Protein AF-A0A1E3P2F9-F1 (afdb_monomer_lite)

Structure (mmCIF, N/CA/C/O backbone):
data_AF-A0A1E3P2F9-F1
#
_entry.id   AF-A0A1E3P2F9-F1
#
loop_
_atom_site.group_PDB
_atom_site.id
_atom_site.type_symbol
_atom_site.label_atom_id
_atom_site.label_alt_id
_atom_site.label_comp_id
_atom_site.label_asym_id
_atom_site.label_entity_id
_atom_site.label_seq_id
_atom_site.pdbx_PDB_ins_code
_atom_site.Cartn_x
_atom_site.Cartn_y
_atom_site.Cartn_z
_atom_site.occupancy
_atom_site.B_iso_or_equiv
_atom_site.auth_seq_id
_atom_site.auth_comp_id
_atom_site.auth_asym_id
_atom_site.auth_atom_id
_atom_site.pdbx_PDB_model_num
ATOM 1 N N . MET A 1 1 ? 27.729 -8.888 -1.342 1.00 39.44 1 MET A N 1
ATOM 2 C CA . MET A 1 1 ? 26.958 -9.678 -0.350 1.00 39.44 1 MET A CA 1
ATOM 3 C C . MET A 1 1 ? 25.442 -9.714 -0.594 1.00 39.44 1 MET A C 1
ATOM 5 O O . MET A 1 1 ? 24.833 -10.693 -0.195 1.00 39.44 1 MET A O 1
ATOM 9 N N . LEU A 1 2 ? 24.824 -8.753 -1.300 1.00 45.72 2 LEU A N 1
ATOM 10 C CA . LEU A 1 2 ? 23.392 -8.811 -1.671 1.00 45.72 2 LEU A CA 1
ATOM 11 C C . LEU A 1 2 ? 23.050 -9.794 -2.817 1.00 45.72 2 LEU A C 1
ATOM 13 O O . LEU A 1 2 ? 21.878 -10.013 -3.099 1.00 45.72 2 LEU A O 1
ATOM 17 N N . SER A 1 3 ? 24.039 -10.410 -3.478 1.00 48.81 3 SER A N 1
ATOM 18 C CA . SER A 1 3 ? 23.784 -11.403 -4.535 1.00 48.81 3 SER A CA 1
ATOM 19 C C . SER A 1 3 ? 23.360 -12.773 -3.996 1.00 48.81 3 SER A C 1
ATOM 21 O O . SER A 1 3 ? 22.706 -13.518 -4.715 1.00 48.81 3 SER A O 1
ATOM 23 N N . MET A 1 4 ? 23.690 -13.099 -2.739 1.00 43.06 4 MET A N 1
ATOM 24 C CA . MET A 1 4 ? 23.391 -14.411 -2.147 1.00 43.06 4 MET A CA 1
ATOM 25 C C . MET A 1 4 ? 21.951 -14.540 -1.631 1.00 43.06 4 MET A C 1
ATOM 27 O O . MET A 1 4 ? 21.388 -15.628 -1.644 1.00 43.06 4 MET A O 1
ATOM 31 N N . SER A 1 5 ? 21.307 -13.446 -1.207 1.00 51.91 5 SER A N 1
ATOM 32 C CA . SER A 1 5 ? 19.876 -13.488 -0.867 1.00 51.91 5 SER A CA 1
ATOM 33 C C . SER A 1 5 ? 19.024 -13.707 -2.118 1.00 51.91 5 SER A C 1
ATOM 35 O O . SER A 1 5 ? 18.041 -14.444 -2.083 1.00 51.91 5 SER A O 1
ATOM 37 N N . ARG A 1 6 ? 19.438 -13.125 -3.248 1.00 56.38 6 ARG A N 1
ATOM 38 C CA . ARG A 1 6 ? 18.755 -13.244 -4.536 1.00 56.38 6 ARG A CA 1
ATOM 39 C C . ARG A 1 6 ? 18.616 -14.699 -4.995 1.00 56.38 6 ARG A C 1
ATOM 41 O O . ARG A 1 6 ? 17.523 -15.093 -5.374 1.00 56.38 6 ARG A O 1
ATOM 48 N N . THR A 1 7 ? 19.663 -15.513 -4.884 1.00 55.12 7 THR A N 1
ATOM 49 C CA . THR A 1 7 ? 19.626 -16.944 -5.242 1.00 55.12 7 THR A CA 1
ATOM 50 C C . THR A 1 7 ? 18.737 -17.785 -4.323 1.00 55.12 7 THR A C 1
ATOM 52 O O . THR A 1 7 ? 18.123 -18.736 -4.794 1.00 55.12 7 THR A O 1
ATOM 55 N N . ILE A 1 8 ? 18.624 -17.438 -3.037 1.00 55.53 8 ILE A N 1
ATOM 56 C CA . ILE A 1 8 ? 17.797 -18.191 -2.076 1.00 55.53 8 ILE A CA 1
ATOM 57 C C . ILE A 1 8 ? 16.302 -17.901 -2.283 1.00 55.53 8 ILE A C 1
ATOM 59 O O . ILE A 1 8 ? 15.484 -18.817 -2.224 1.00 55.53 8 ILE A O 1
ATOM 63 N N . TYR A 1 9 ? 15.934 -16.645 -2.562 1.00 52.38 9 TYR A N 1
ATOM 64 C CA . TYR A 1 9 ? 14.532 -16.263 -2.777 1.00 52.38 9 TYR A CA 1
ATOM 65 C C . TYR A 1 9 ? 14.039 -16.515 -4.211 1.00 52.38 9 TYR A C 1
ATOM 67 O O . TYR A 1 9 ? 12.863 -16.818 -4.382 1.00 52.38 9 TYR A O 1
ATOM 75 N N . GLN A 1 10 ? 14.914 -16.454 -5.224 1.00 57.47 10 GLN A N 1
ATOM 76 C CA . GLN A 1 10 ? 14.570 -16.723 -6.633 1.00 57.47 10 GLN A CA 1
ATOM 77 C C . GLN A 1 10 ? 14.630 -18.217 -7.010 1.00 57.47 10 GLN A C 1
ATOM 79 O O . GLN A 1 10 ? 14.597 -18.555 -8.193 1.00 57.47 10 GLN A O 1
ATOM 84 N N . GLY A 1 11 ? 14.702 -19.132 -6.034 1.00 59.91 11 GLY A N 1
ATOM 85 C CA . GLY A 1 11 ? 14.546 -20.566 -6.291 1.00 59.91 11 GLY A CA 1
ATOM 86 C C . GLY A 1 11 ? 13.206 -20.851 -6.981 1.00 59.91 11 GLY A C 1
ATOM 87 O O . GLY A 1 11 ? 12.169 -20.327 -6.562 1.00 59.91 11 GLY A O 1
ATOM 88 N N . SER A 1 12 ? 13.220 -21.656 -8.052 1.00 61.44 12 SER A N 1
ATOM 89 C CA . SER A 1 12 ? 12.056 -21.856 -8.925 1.00 61.44 12 SER A CA 1
ATOM 90 C C . SER A 1 12 ? 10.805 -22.239 -8.121 1.00 61.44 12 SER A C 1
ATOM 92 O O . SER A 1 12 ? 10.743 -23.312 -7.524 1.00 61.44 12 SER A O 1
ATOM 94 N N . GLY A 1 13 ? 9.807 -21.353 -8.095 1.00 66.56 13 GLY A N 1
ATOM 95 C CA . GLY A 1 13 ? 8.498 -21.587 -7.474 1.00 66.56 13 GLY A CA 1
ATOM 96 C C . GLY A 1 13 ? 8.341 -21.162 -6.006 1.00 66.56 13 GLY A C 1
ATOM 97 O O . GLY A 1 13 ? 7.207 -20.906 -5.593 1.00 66.56 13 GLY A O 1
ATOM 98 N N . LEU A 1 14 ? 9.421 -21.001 -5.230 1.00 76.19 14 LEU A N 1
ATOM 99 C CA . LEU A 1 14 ? 9.320 -20.617 -3.809 1.00 76.19 14 LEU A CA 1
ATOM 100 C C . LEU A 1 14 ? 8.769 -19.205 -3.628 1.00 76.19 14 LEU A C 1
ATOM 102 O O . LEU A 1 14 ? 7.885 -18.979 -2.803 1.00 76.19 14 LEU A O 1
ATOM 106 N N . GLU A 1 15 ? 9.245 -18.266 -4.440 1.00 73.88 15 GLU A N 1
ATOM 107 C CA . GLU A 1 15 ? 8.781 -16.884 -4.404 1.00 73.88 15 GLU A CA 1
ATOM 108 C C . GLU A 1 15 ? 7.274 -16.773 -4.659 1.00 73.88 15 GLU A C 1
ATOM 110 O O . GLU A 1 15 ? 6.569 -16.049 -3.957 1.00 73.88 15 GLU A O 1
ATOM 115 N N . ASN A 1 16 ? 6.759 -17.544 -5.619 1.00 79.31 16 ASN A N 1
ATOM 116 C CA . ASN A 1 16 ? 5.340 -17.520 -5.952 1.00 79.31 16 ASN A CA 1
ATOM 117 C C . ASN A 1 16 ? 4.487 -18.016 -4.782 1.00 79.31 16 ASN A C 1
ATOM 119 O O . ASN A 1 16 ? 3.476 -17.402 -4.446 1.00 79.31 16 ASN A O 1
ATOM 123 N N . ILE A 1 17 ? 4.910 -19.090 -4.117 1.00 84.50 17 ILE A N 1
ATOM 124 C CA . ILE A 1 17 ? 4.184 -19.638 -2.968 1.00 84.50 17 ILE A CA 1
ATOM 125 C C . ILE A 1 17 ? 4.253 -18.676 -1.778 1.00 84.50 17 ILE A C 1
ATOM 127 O O . ILE A 1 17 ? 3.228 -18.374 -1.166 1.00 84.50 17 ILE A O 1
ATOM 131 N N . LEU A 1 18 ? 5.442 -18.168 -1.452 1.00 85.19 18 LEU A N 1
ATOM 132 C CA . LEU A 1 18 ? 5.633 -17.326 -0.273 1.00 85.19 18 LEU A CA 1
ATOM 133 C C . LEU A 1 18 ? 4.966 -15.962 -0.426 1.00 85.19 18 LEU A C 1
ATOM 135 O O . LEU A 1 18 ? 4.312 -15.507 0.508 1.00 85.19 18 LEU A O 1
ATOM 139 N N . VAL A 1 19 ? 5.086 -15.317 -1.586 1.00 84.81 19 VAL A N 1
ATOM 140 C CA . VAL A 1 19 ? 4.525 -13.978 -1.803 1.00 84.81 19 VAL A CA 1
ATOM 141 C C . VAL A 1 19 ? 3.045 -14.074 -2.159 1.00 84.81 19 VAL A C 1
ATOM 143 O O . VAL A 1 19 ? 2.197 -13.593 -1.408 1.00 84.81 19 VAL A O 1
ATOM 146 N N . TRP A 1 20 ? 2.705 -14.733 -3.271 1.00 86.69 20 TRP A N 1
ATOM 147 C CA . TRP A 1 20 ? 1.320 -14.777 -3.749 1.00 86.69 20 TRP A CA 1
ATOM 148 C C . TRP A 1 20 ? 0.440 -15.697 -2.913 1.00 86.69 20 TRP A C 1
ATOM 150 O O . TRP A 1 20 ? -0.721 -15.363 -2.669 1.00 86.69 20 TRP A O 1
ATOM 160 N N . GLY A 1 21 ? 0.977 -16.819 -2.433 1.00 90.56 21 GLY A N 1
ATOM 161 C CA . GLY A 1 21 ? 0.235 -17.738 -1.571 1.00 90.56 21 GLY A CA 1
ATOM 162 C C . GLY A 1 21 ? -0.118 -17.108 -0.225 1.00 90.56 21 GLY A C 1
ATOM 163 O O . GLY A 1 21 ? -1.293 -17.104 0.152 1.00 90.56 21 GLY A O 1
ATOM 164 N N . SER A 1 22 ? 0.853 -16.509 0.477 1.00 91.50 22 SER A N 1
ATOM 165 C CA . SER A 1 22 ? 0.579 -15.8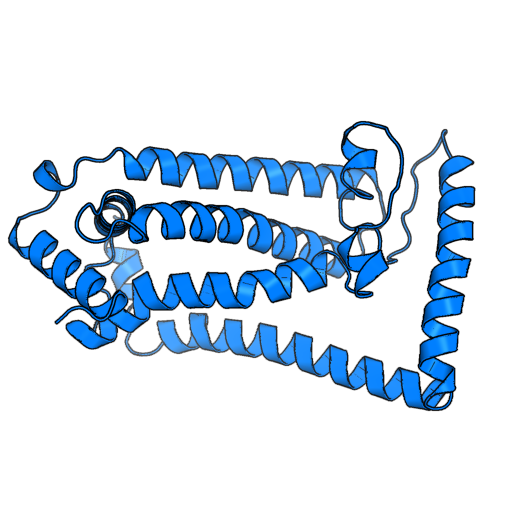61 1.771 1.00 91.50 22 SER A CA 1
ATOM 166 C C . SER A 1 22 ? -0.352 -14.654 1.631 1.00 91.50 22 SER A C 1
ATOM 168 O O . SER A 1 22 ? -1.296 -14.517 2.416 1.00 91.50 22 SER A O 1
ATOM 170 N N . LEU A 1 23 ? -0.157 -13.826 0.597 1.00 90.75 23 LEU A N 1
ATOM 171 C CA . LEU A 1 23 ? -1.015 -12.678 0.311 1.00 90.75 23 LEU A CA 1
ATOM 172 C C . LEU A 1 23 ? -2.455 -13.122 0.031 1.00 90.75 23 LEU A C 1
ATOM 174 O O . LEU A 1 23 ? -3.397 -12.577 0.611 1.00 90.75 23 LEU A O 1
ATOM 178 N N . SER A 1 24 ? -2.629 -14.142 -0.812 1.00 91.19 24 SER A N 1
ATOM 179 C CA . SER A 1 24 ? -3.949 -14.684 -1.144 1.00 91.19 24 SER A CA 1
ATOM 180 C C . SER A 1 24 ? -4.636 -15.248 0.093 1.00 91.19 24 SER A C 1
ATOM 182 O O . SER A 1 24 ? -5.790 -14.914 0.361 1.00 91.19 24 SER A O 1
ATOM 184 N N . LEU A 1 25 ? -3.924 -16.038 0.902 1.00 93.94 25 LEU A N 1
ATOM 185 C CA . LEU A 1 25 ? -4.458 -16.604 2.140 1.00 93.94 25 LEU A CA 1
ATOM 186 C C . LEU A 1 25 ? -4.876 -15.505 3.131 1.00 93.94 25 LEU A C 1
ATOM 188 O O . LEU A 1 25 ? -5.959 -15.569 3.720 1.00 93.94 25 LEU A O 1
ATOM 192 N N . HIS A 1 26 ? -4.057 -14.462 3.282 1.00 92.38 26 HIS A N 1
ATOM 193 C CA . HIS A 1 26 ? -4.358 -13.318 4.137 1.00 92.38 26 HIS A CA 1
ATOM 194 C C . HIS A 1 26 ? -5.648 -12.608 3.696 1.00 92.38 26 HIS A C 1
ATOM 196 O O . HIS A 1 26 ? -6.566 -12.423 4.501 1.00 92.38 26 HIS A O 1
ATOM 202 N N . VAL A 1 27 ? -5.768 -12.276 2.409 1.00 91.31 27 VAL A N 1
ATOM 203 C CA . VAL A 1 27 ? -6.948 -11.585 1.865 1.00 91.31 27 VAL A CA 1
ATOM 204 C C . VAL A 1 27 ? -8.198 -12.466 1.952 1.00 91.31 27 VAL A C 1
ATOM 206 O O . VAL A 1 27 ? -9.241 -12.014 2.441 1.00 91.31 27 VAL A O 1
ATOM 209 N N . LEU A 1 28 ? -8.101 -13.736 1.548 1.00 93.00 28 LEU A N 1
ATOM 210 C CA . LEU A 1 28 ? -9.218 -14.684 1.574 1.00 93.00 28 LEU A CA 1
ATOM 211 C C . LEU A 1 28 ? -9.715 -14.943 2.997 1.00 93.00 28 LEU A C 1
ATOM 213 O O . LEU A 1 28 ? -10.929 -14.962 3.221 1.00 93.00 28 LEU A O 1
ATOM 217 N N . SER A 1 29 ? -8.815 -15.073 3.975 1.00 92.06 29 SER A N 1
ATOM 218 C CA . SER A 1 29 ? -9.205 -15.236 5.381 1.00 92.06 29 SER A CA 1
ATOM 219 C C . SER A 1 29 ? -9.981 -14.014 5.894 1.00 92.06 29 SER A C 1
ATOM 221 O O . SER A 1 29 ? -11.041 -14.159 6.513 1.00 92.06 29 SER A O 1
ATOM 223 N N . GLY A 1 30 ? -9.536 -12.800 5.551 1.00 86.88 30 GLY A N 1
ATOM 224 C CA . GLY A 1 30 ? -10.206 -11.551 5.914 1.00 86.88 30 GLY A CA 1
ATOM 225 C C . GLY A 1 30 ? -11.597 -11.398 5.290 1.00 86.88 30 GLY A C 1
ATOM 226 O O . GLY A 1 30 ? -12.541 -10.964 5.967 1.00 86.88 30 GLY A O 1
ATOM 227 N N . ILE A 1 31 ? -11.752 -11.777 4.017 1.00 88.56 31 ILE A N 1
ATOM 228 C CA . ILE A 1 31 ? -13.044 -11.778 3.313 1.00 88.56 31 ILE A CA 1
ATOM 229 C C . ILE A 1 31 ? -13.980 -12.823 3.929 1.00 88.56 31 ILE A C 1
ATOM 231 O O . ILE A 1 31 ? -15.116 -12.498 4.288 1.00 88.56 31 ILE A O 1
ATOM 235 N N . THR A 1 32 ? -13.490 -14.045 4.133 1.00 91.50 32 THR A N 1
ATOM 236 C CA . THR A 1 32 ? -14.264 -15.162 4.692 1.00 91.50 32 THR A CA 1
ATOM 237 C C . THR A 1 32 ? -14.807 -14.821 6.076 1.00 91.50 32 THR A C 1
ATOM 239 O O . THR A 1 32 ? -16.015 -14.902 6.312 1.00 91.50 32 THR A O 1
ATOM 242 N N . LEU A 1 33 ? -13.953 -14.328 6.980 1.00 87.12 33 LEU A N 1
ATOM 243 C CA . LEU A 1 33 ? -14.371 -13.892 8.316 1.00 87.12 33 LEU A CA 1
ATOM 244 C C . LEU A 1 33 ? -15.436 -12.793 8.260 1.00 87.12 33 LEU A C 1
ATOM 246 O O . LEU A 1 33 ? -16.331 -12.751 9.108 1.00 87.12 33 LEU A O 1
ATOM 250 N N . ARG A 1 34 ? -15.375 -11.900 7.268 1.00 85.25 34 ARG A N 1
ATOM 251 C CA . ARG A 1 34 ? -16.362 -10.829 7.102 1.00 85.25 34 ARG A CA 1
ATOM 252 C C . ARG A 1 34 ? -17.713 -11.370 6.652 1.00 85.25 34 ARG A C 1
ATOM 254 O O . ARG A 1 34 ? -18.728 -10.975 7.229 1.00 85.25 34 ARG A O 1
ATOM 261 N N . ILE A 1 35 ? -17.725 -12.280 5.681 1.00 87.06 35 ILE A N 1
ATOM 262 C CA . ILE A 1 35 ? -18.946 -12.936 5.201 1.00 87.06 35 ILE A CA 1
ATOM 263 C C . ILE A 1 35 ? -19.594 -13.714 6.351 1.00 87.06 35 ILE A C 1
ATOM 265 O O . ILE A 1 35 ? -20.766 -13.487 6.656 1.00 87.06 35 ILE A O 1
ATOM 269 N N . LEU A 1 36 ? -18.826 -14.546 7.061 1.00 88.38 36 LEU A N 1
ATOM 270 C CA . LEU A 1 36 ? -19.325 -15.352 8.179 1.00 88.38 36 LEU A CA 1
ATOM 271 C C . LEU A 1 36 ? -19.854 -14.492 9.333 1.00 88.38 36 LEU A C 1
ATOM 273 O O . LEU A 1 36 ? -20.949 -14.741 9.840 1.00 88.38 36 LEU A O 1
ATOM 277 N N . ARG A 1 37 ? -19.130 -13.433 9.723 1.00 83.06 37 ARG A N 1
ATOM 278 C CA . ARG A 1 37 ? -19.607 -12.493 10.754 1.00 83.06 37 ARG A CA 1
ATOM 279 C C . ARG A 1 37 ? -20.882 -11.782 10.329 1.00 83.06 37 ARG A C 1
ATOM 281 O O . ARG A 1 37 ? -21.739 -11.541 11.175 1.00 83.06 37 ARG A O 1
ATOM 288 N N . ASN A 1 38 ? -21.013 -11.425 9.052 1.00 79.69 38 ASN A N 1
ATOM 289 C CA . ASN A 1 38 ? -22.216 -10.767 8.560 1.00 79.69 38 ASN A CA 1
ATOM 290 C C . ASN A 1 38 ? -23.414 -11.729 8.532 1.00 79.69 38 ASN A C 1
ATOM 292 O O . ASN A 1 38 ? -24.505 -11.328 8.929 1.00 79.69 38 ASN A O 1
ATOM 296 N N . ARG A 1 39 ? -23.209 -12.999 8.152 1.00 84.06 39 ARG A N 1
ATOM 297 C CA . ARG A 1 39 ? -24.246 -14.048 8.193 1.00 84.06 39 ARG A CA 1
ATOM 298 C C . ARG A 1 39 ? -24.736 -14.305 9.619 1.00 84.06 39 ARG A C 1
ATOM 300 O O . ARG A 1 39 ? -25.910 -14.066 9.886 1.00 84.06 39 ARG A O 1
ATOM 307 N N . ARG A 1 40 ? -23.825 -14.603 10.558 1.00 83.56 40 ARG A N 1
ATOM 308 C CA . ARG A 1 40 ? -24.156 -14.800 11.988 1.00 83.56 40 ARG A CA 1
ATOM 309 C C . ARG A 1 40 ? -24.892 -13.605 12.595 1.00 83.56 40 ARG A C 1
ATOM 311 O O . ARG A 1 40 ? -25.776 -13.759 13.432 1.00 83.56 40 ARG A O 1
ATOM 318 N N . TYR A 1 41 ? -24.531 -12.389 12.185 1.00 71.44 41 TYR A N 1
ATOM 319 C CA . TYR A 1 41 ? -25.211 -11.184 12.653 1.00 71.44 41 TYR A CA 1
ATOM 320 C C . TYR A 1 41 ? -26.650 -11.090 12.123 1.00 71.44 41 TYR A C 1
ATOM 322 O O . TYR A 1 41 ? -27.552 -10.721 12.870 1.00 71.44 41 TYR A O 1
ATOM 330 N N . ARG A 1 42 ? -26.884 -11.430 10.850 1.00 76.25 42 ARG A N 1
ATOM 331 C CA . ARG A 1 42 ? -28.232 -11.444 10.256 1.00 76.25 42 ARG A CA 1
ATOM 332 C C . ARG A 1 42 ? -29.122 -12.523 10.873 1.00 76.25 42 ARG A C 1
ATOM 334 O O . ARG A 1 42 ? -30.305 -12.263 11.068 1.00 76.25 42 ARG A O 1
ATOM 341 N N . GLU A 1 43 ? -28.548 -13.677 11.205 1.00 81.06 43 GLU A N 1
ATOM 342 C CA . GLU A 1 43 ? -29.230 -14.781 11.895 1.00 81.06 43 GLU A CA 1
ATOM 343 C C . GLU A 1 43 ? -29.648 -14.380 13.317 1.00 81.06 43 GLU A C 1
ATOM 345 O O . GLU A 1 43 ? -30.804 -14.546 13.688 1.00 81.06 43 GLU A O 1
ATOM 350 N N . LYS A 1 44 ? -28.746 -13.760 14.095 1.00 74.06 44 LYS A N 1
ATOM 351 C CA . LYS A 1 44 ? -29.015 -13.386 15.496 1.00 74.06 44 LYS A CA 1
ATOM 352 C C . LYS A 1 44 ? -29.990 -12.213 15.668 1.00 74.06 44 LYS A C 1
ATOM 354 O O . LYS A 1 44 ? -30.628 -12.107 16.709 1.00 74.06 44 LYS A O 1
ATOM 359 N N . TYR A 1 45 ? -30.069 -11.302 14.696 1.00 67.00 45 TYR A N 1
ATOM 360 C CA . TYR A 1 45 ? -30.795 -10.030 14.845 1.00 67.00 45 TYR A CA 1
ATOM 361 C C . TYR A 1 45 ? -31.963 -9.841 13.863 1.00 67.00 45 TYR A C 1
ATOM 363 O O . TYR A 1 45 ? -32.544 -8.757 13.826 1.00 67.00 45 TYR A O 1
ATOM 371 N N . GLY A 1 46 ? -32.316 -10.868 13.081 1.00 66.19 46 GLY A N 1
ATOM 372 C CA . GLY A 1 46 ? -33.491 -10.864 12.206 1.00 66.19 46 GLY A CA 1
ATOM 373 C C . GLY A 1 46 ? -33.357 -9.956 10.977 1.00 66.19 46 GLY A C 1
ATOM 374 O O . GLY A 1 46 ? -33.807 -8.809 10.975 1.00 66.19 46 GLY A O 1
ATOM 375 N N . GLY A 1 47 ? -32.769 -10.485 9.898 1.00 71.19 47 GLY A N 1
ATOM 376 C CA . GLY A 1 47 ? -32.940 -9.977 8.527 1.00 71.19 47 GLY A CA 1
ATOM 377 C C . GLY A 1 47 ? -32.773 -8.457 8.339 1.00 71.19 47 GLY A C 1
ATOM 378 O O . GLY A 1 47 ? -31.821 -7.862 8.831 1.00 71.19 47 GLY A O 1
ATOM 379 N N . SER A 1 48 ? -33.675 -7.819 7.584 1.00 59.44 48 SER A N 1
ATOM 380 C CA . SER A 1 48 ? -33.584 -6.394 7.197 1.00 59.44 48 SER A CA 1
ATOM 381 C C . SER A 1 48 ? -33.534 -5.426 8.397 1.00 59.44 48 SER A C 1
ATOM 383 O O . SER A 1 48 ? -32.773 -4.456 8.395 1.00 59.44 48 SER A O 1
ATOM 385 N N . LYS A 1 49 ? -34.243 -5.745 9.492 1.00 59.69 49 LYS A N 1
ATOM 386 C CA . LYS A 1 49 ? -34.241 -4.940 10.727 1.00 59.69 49 LYS A CA 1
ATOM 387 C C . LYS A 1 49 ? -32.929 -5.068 11.512 1.00 59.69 49 LYS A C 1
ATOM 389 O O . LYS A 1 49 ? -32.572 -4.149 12.246 1.00 59.69 49 LYS A O 1
ATOM 394 N N . ALA A 1 50 ? -32.167 -6.149 11.319 1.00 62.34 50 ALA A N 1
ATOM 395 C CA . ALA A 1 50 ? -30.863 -6.351 11.950 1.00 62.34 50 ALA A CA 1
ATOM 396 C C . ALA A 1 50 ? -29.847 -5.277 11.557 1.00 62.34 50 ALA A C 1
ATOM 398 O O . ALA A 1 50 ? -29.111 -4.788 12.410 1.00 62.34 50 ALA A O 1
ATOM 399 N N . LEU A 1 51 ? -29.777 -4.920 10.269 1.00 63.03 51 LEU A N 1
ATOM 400 C CA . LEU A 1 51 ? -28.807 -3.939 9.779 1.00 63.03 51 LEU A CA 1
ATOM 401 C C . LEU A 1 51 ? -29.149 -2.534 10.286 1.00 63.03 51 LEU A C 1
ATOM 403 O O . LEU A 1 51 ? -28.258 -1.822 10.746 1.00 63.03 51 LEU A O 1
ATOM 407 N N . ASP A 1 52 ? -30.430 -2.170 10.272 1.00 65.44 52 ASP A N 1
ATOM 408 C CA . ASP A 1 52 ? -30.885 -0.871 10.768 1.00 65.44 52 ASP A CA 1
ATOM 409 C C . ASP A 1 52 ? -30.688 -0.756 12.290 1.00 65.44 52 ASP A C 1
ATOM 411 O O . ASP A 1 52 ? -30.109 0.213 12.786 1.00 65.44 52 ASP A O 1
ATOM 415 N N . ASN A 1 53 ? -31.017 -1.816 13.038 1.00 65.50 53 ASN A N 1
ATOM 416 C CA . ASN A 1 53 ? -30.735 -1.906 14.472 1.00 65.50 53 ASN A CA 1
ATOM 417 C C . ASN A 1 53 ? -29.231 -1.903 14.774 1.00 65.50 53 ASN A C 1
ATOM 419 O O . ASN A 1 53 ? -28.808 -1.296 15.759 1.00 65.50 53 ASN A O 1
ATOM 423 N N . LYS A 1 54 ? -28.396 -2.511 13.921 1.00 68.31 54 LYS A N 1
ATOM 424 C CA . LYS A 1 54 ? -26.931 -2.443 14.024 1.00 68.31 54 LYS A CA 1
ATOM 425 C C . LYS A 1 54 ? -26.447 -1.015 13.883 1.00 68.31 54 LYS A C 1
ATOM 427 O O . LYS A 1 54 ? -25.686 -0.560 14.729 1.00 68.31 54 LYS A O 1
ATOM 432 N N . LEU A 1 55 ? -26.876 -0.313 12.835 1.00 64.19 55 LEU A N 1
ATOM 433 C CA . LEU A 1 55 ? -26.479 1.069 12.571 1.00 64.19 55 LEU A CA 1
ATOM 434 C C . LEU A 1 55 ? -26.970 2.009 13.682 1.00 64.19 55 LEU A C 1
ATOM 436 O O . LEU A 1 55 ? -26.183 2.822 14.169 1.00 64.19 55 LEU A O 1
ATOM 440 N N . LYS A 1 56 ? -28.216 1.849 14.153 1.00 66.00 56 LYS A N 1
ATOM 441 C CA . LYS A 1 56 ? -28.782 2.601 15.289 1.00 66.00 56 LYS A CA 1
ATOM 442 C C . LYS A 1 56 ? -28.033 2.335 16.594 1.00 66.00 56 LYS A C 1
ATOM 444 O O . LYS A 1 56 ? -27.639 3.282 17.270 1.00 66.00 56 LYS A O 1
ATOM 449 N N . ARG A 1 57 ? -27.747 1.071 16.925 1.00 66.44 57 ARG A N 1
ATOM 450 C CA . ARG A 1 57 ? -26.973 0.708 18.125 1.00 66.44 57 ARG A CA 1
ATOM 451 C C . ARG A 1 57 ? -25.537 1.226 18.050 1.00 66.44 57 ARG A C 1
ATOM 453 O O . ARG A 1 57 ? -25.029 1.739 19.037 1.00 66.44 57 ARG A O 1
ATOM 460 N N . LYS A 1 58 ? -24.911 1.154 16.873 1.00 62.78 58 LYS A N 1
ATOM 461 C CA . LYS A 1 58 ? -23.559 1.672 16.610 1.00 62.78 58 LYS A CA 1
ATOM 462 C C . LYS A 1 58 ? -23.496 3.202 16.732 1.00 62.78 58 LYS A C 1
ATOM 464 O O . LYS A 1 58 ? -22.527 3.738 17.255 1.00 62.78 58 LYS A O 1
ATOM 469 N N . ARG A 1 59 ? -24.548 3.917 16.305 1.00 62.34 59 ARG A N 1
ATOM 470 C CA . ARG A 1 59 ? -24.707 5.365 16.544 1.00 62.34 59 ARG A CA 1
ATOM 471 C C . ARG A 1 59 ? -24.881 5.682 18.034 1.00 62.34 59 ARG A C 1
ATOM 473 O O . ARG A 1 59 ? -24.171 6.546 18.537 1.00 62.34 59 ARG A O 1
ATOM 480 N N . ARG A 1 60 ? -25.751 4.960 18.748 1.00 63.53 60 ARG A N 1
ATOM 481 C CA . ARG A 1 60 ? -26.013 5.183 20.182 1.00 63.53 60 ARG A CA 1
ATOM 482 C C . ARG A 1 60 ? -24.791 4.905 21.058 1.00 63.53 60 ARG A C 1
ATOM 484 O O . ARG A 1 60 ? -24.403 5.769 21.833 1.00 63.53 60 ARG A O 1
ATOM 491 N N . ASN A 1 61 ? -24.163 3.739 20.897 1.00 59.25 61 ASN A N 1
ATOM 492 C CA . ASN A 1 61 ? -22.960 3.373 21.652 1.00 59.25 61 ASN A CA 1
ATOM 493 C C . ASN A 1 61 ? -21.852 4.400 21.451 1.00 59.25 61 ASN A C 1
ATOM 495 O O . ASN A 1 61 ? -21.183 4.771 22.396 1.00 59.25 61 ASN A O 1
ATOM 499 N N . SER A 1 62 ? -21.740 4.962 20.252 1.00 53.12 62 SER A N 1
ATOM 500 C CA . SER A 1 62 ? -20.718 5.970 20.032 1.00 53.12 62 SER A CA 1
ATOM 501 C C . SER A 1 62 ? -20.967 7.341 20.627 1.00 53.12 62 SER A C 1
ATOM 503 O O . SER A 1 62 ? -20.023 8.110 20.778 1.00 53.12 62 SER A O 1
ATOM 505 N N . GLN A 1 63 ? -22.225 7.680 20.897 1.00 55.06 63 GLN A N 1
ATOM 506 C CA . GLN A 1 63 ? -22.541 8.897 21.629 1.00 55.06 63 GLN A CA 1
ATOM 507 C C . GLN A 1 63 ? -22.192 8.693 23.109 1.00 55.06 63 GLN A C 1
ATOM 509 O O . GLN A 1 63 ? -21.512 9.530 23.686 1.00 55.06 63 GLN A O 1
ATOM 514 N N . LEU A 1 64 ? -22.502 7.508 23.648 1.00 54.28 64 LEU A N 1
ATOM 515 C CA . LEU A 1 64 ? -22.061 7.055 24.971 1.00 54.28 64 LEU A CA 1
ATOM 516 C C . LEU A 1 64 ? -20.531 7.007 25.119 1.00 54.28 64 LEU A C 1
ATOM 518 O O . LEU A 1 64 ? -20.018 7.470 26.134 1.00 54.28 64 LEU A O 1
ATOM 522 N N . ASP A 1 65 ? -19.792 6.508 24.125 1.00 54.19 65 ASP A N 1
ATOM 523 C CA . ASP A 1 65 ? -18.323 6.484 24.172 1.00 54.19 65 ASP A CA 1
ATOM 524 C C . ASP A 1 65 ? -17.746 7.898 24.128 1.00 54.19 65 ASP A C 1
ATOM 526 O O . ASP A 1 65 ? -16.811 8.205 24.857 1.00 54.19 65 ASP A O 1
ATOM 530 N N . LYS A 1 66 ? -18.326 8.793 23.317 1.00 54.22 66 LYS A N 1
ATOM 531 C CA . LYS A 1 66 ? -17.917 10.202 23.269 1.00 54.22 66 LYS A CA 1
ATOM 532 C C . LYS A 1 66 ? -18.104 10.880 24.632 1.00 54.22 66 LYS A C 1
ATOM 534 O O . LYS A 1 66 ? -17.199 11.582 25.077 1.00 54.22 66 LYS A O 1
ATOM 539 N N . ASP A 1 67 ? -19.232 10.631 25.293 1.00 54.09 67 ASP A N 1
ATOM 540 C CA . ASP A 1 67 ? -19.551 11.216 26.597 1.00 54.09 67 ASP A CA 1
ATOM 541 C C . ASP A 1 67 ? -18.682 10.614 27.717 1.00 54.09 67 ASP A C 1
ATOM 543 O O . ASP A 1 67 ? -18.142 11.351 28.543 1.00 54.09 67 ASP A O 1
ATOM 547 N N . THR A 1 68 ? -18.456 9.296 27.700 1.00 55.59 68 THR A N 1
ATOM 548 C CA . THR A 1 68 ? -17.581 8.592 28.659 1.00 55.59 68 THR A CA 1
ATOM 549 C C . THR A 1 68 ? -16.132 9.054 28.527 1.00 55.59 68 THR A C 1
ATOM 551 O O . THR A 1 68 ? -15.490 9.392 29.519 1.00 55.59 68 THR A O 1
ATOM 554 N N . ILE A 1 69 ? -15.627 9.154 27.296 1.00 53.47 69 ILE A N 1
ATOM 555 C CA . ILE A 1 69 ? -14.261 9.609 27.030 1.00 53.47 69 ILE A CA 1
ATOM 556 C C . ILE A 1 69 ? -14.089 11.096 27.382 1.00 53.47 69 ILE A C 1
ATOM 558 O O . ILE A 1 69 ? -13.037 11.478 27.883 1.00 53.47 69 ILE A O 1
ATOM 562 N N . SER A 1 70 ? -15.113 11.937 27.181 1.00 52.31 70 SER A N 1
ATOM 563 C CA . SER A 1 70 ? -15.060 13.353 27.581 1.00 52.31 70 SER A CA 1
ATOM 564 C C . SER A 1 70 ? -15.016 13.569 29.097 1.00 52.31 70 SER A C 1
ATOM 566 O O . SER A 1 70 ? -14.479 14.578 29.543 1.00 52.31 70 SER A O 1
ATOM 568 N N . LYS A 1 71 ? -15.553 12.629 29.888 1.00 51.88 71 LYS A N 1
ATOM 569 C CA . LYS A 1 71 ? -15.588 12.714 31.356 1.00 51.88 71 LYS A CA 1
ATOM 570 C C . LYS A 1 71 ? -14.327 12.167 32.036 1.00 51.88 71 LYS A C 1
ATOM 572 O O . LYS A 1 71 ? -14.049 12.558 33.162 1.00 51.88 71 LYS A O 1
ATOM 577 N N . SER A 1 72 ? -13.556 11.299 31.380 1.00 51.72 72 SER A N 1
ATOM 578 C CA . SER A 1 72 ? -12.360 10.651 31.952 1.00 51.72 72 SER A CA 1
ATOM 579 C C . SER A 1 72 ? -11.044 11.328 31.541 1.00 51.72 72 SER A C 1
ATOM 581 O O . SER A 1 72 ? -10.140 10.670 31.031 1.00 51.72 72 SER A O 1
ATOM 583 N N . TYR A 1 73 ? -10.916 12.636 31.774 1.00 53.78 73 TYR A N 1
ATOM 584 C CA . TYR A 1 73 ? -9.706 13.411 31.445 1.00 53.78 73 TYR A CA 1
ATOM 585 C C . TYR A 1 73 ? -8.554 13.307 32.465 1.00 53.78 73 TYR A C 1
ATOM 587 O O . TYR A 1 73 ? -7.618 14.092 32.380 1.00 53.78 73 TYR A O 1
ATOM 595 N N . ASP A 1 74 ? -8.582 12.329 33.378 1.00 48.19 74 ASP A N 1
ATOM 596 C CA . ASP A 1 74 ? -7.601 12.222 34.477 1.00 48.19 74 ASP A CA 1
ATOM 597 C C . ASP A 1 74 ? -7.030 10.799 34.696 1.00 48.19 74 ASP A C 1
ATOM 599 O O . ASP A 1 74 ? -6.449 10.494 35.732 1.00 48.19 74 ASP A O 1
ATOM 603 N N . GLY A 1 75 ? -7.174 9.886 33.723 1.00 55.00 75 GLY A N 1
ATOM 604 C CA . GLY A 1 75 ? -6.662 8.511 33.839 1.00 55.00 75 GLY A CA 1
ATOM 605 C C . GLY A 1 75 ? -6.459 7.790 32.502 1.00 55.00 75 GLY A C 1
ATOM 606 O O . GLY A 1 75 ? -6.911 8.251 31.454 1.00 55.00 75 GLY A O 1
ATOM 607 N N . GLU A 1 76 ? -5.754 6.649 32.523 1.00 54.12 76 GLU A N 1
ATOM 608 C CA . GLU A 1 76 ? -5.459 5.833 31.334 1.00 54.12 76 GLU A CA 1
ATOM 609 C C . GLU A 1 76 ? -6.760 5.362 30.656 1.00 54.12 76 GLU A C 1
ATOM 611 O O . GLU A 1 76 ? -7.414 4.411 31.085 1.00 54.12 76 GLU A O 1
ATOM 616 N N . VAL A 1 77 ? -7.152 6.040 29.571 1.00 58.59 77 VAL A N 1
ATOM 617 C CA . VAL A 1 77 ? -8.359 5.697 28.811 1.00 58.59 77 VAL A CA 1
ATOM 618 C C . VAL A 1 77 ? -8.171 4.327 28.159 1.00 58.59 77 VAL A C 1
ATOM 620 O O . VAL A 1 77 ? -7.407 4.164 27.199 1.00 58.59 77 VAL A O 1
ATOM 623 N N . SER A 1 78 ? -8.899 3.333 28.669 1.00 54.06 78 SER A N 1
ATOM 624 C CA . SER A 1 78 ? -9.055 2.048 27.997 1.00 54.06 78 SER A CA 1
ATOM 625 C C . SER A 1 78 ? -10.035 2.222 26.836 1.00 54.06 78 SER A C 1
ATOM 627 O O . SER A 1 78 ? -11.239 2.395 27.011 1.00 54.06 78 SER A O 1
ATOM 629 N N . VAL A 1 79 ? -9.507 2.240 25.613 1.00 57.56 79 VAL A N 1
ATOM 630 C CA . VAL A 1 79 ? -10.343 2.298 24.414 1.00 57.56 79 VAL A CA 1
ATOM 631 C C . VAL A 1 79 ? -10.836 0.881 24.162 1.00 57.56 79 VAL A C 1
ATOM 633 O O . VAL A 1 79 ? -10.051 -0.003 23.804 1.00 57.56 79 VAL A O 1
ATOM 636 N N . ASN A 1 80 ? -12.131 0.643 24.380 1.00 50.88 80 ASN A N 1
ATOM 637 C CA . ASN A 1 80 ? -12.751 -0.595 23.926 1.00 50.88 80 ASN A CA 1
ATOM 638 C C . ASN A 1 80 ? -12.626 -0.694 22.404 1.00 50.88 80 ASN A C 1
ATOM 640 O O . ASN A 1 80 ? -12.528 0.313 21.705 1.00 50.88 80 ASN A O 1
ATOM 644 N N . ASP A 1 81 ? -12.515 -1.925 21.899 1.00 51.53 81 ASP A N 1
ATOM 645 C CA . ASP A 1 81 ? -12.075 -2.240 20.534 1.00 51.53 81 ASP A CA 1
ATOM 646 C C . ASP A 1 81 ? -13.155 -1.965 19.469 1.00 51.53 81 ASP A C 1
ATOM 648 O O . ASP A 1 81 ? -13.426 -2.737 18.541 1.00 51.53 81 ASP A O 1
ATOM 652 N N . ASP A 1 82 ? -13.782 -0.808 19.597 1.00 52.09 82 ASP A N 1
ATOM 653 C CA . ASP A 1 82 ? -14.726 -0.244 18.674 1.00 52.09 82 ASP A CA 1
ATOM 654 C C . ASP A 1 82 ? -13.874 0.322 17.555 1.00 52.09 82 ASP A C 1
ATOM 656 O O . ASP A 1 82 ? -13.338 1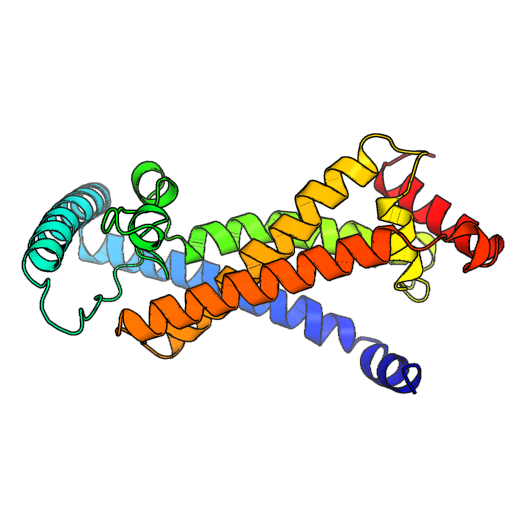.428 17.604 1.00 52.09 82 ASP A O 1
ATOM 660 N N . SER A 1 83 ? -13.689 -0.516 16.541 1.00 54.16 83 SER A N 1
ATOM 661 C CA . SER A 1 83 ? -13.020 -0.291 15.254 1.00 54.16 83 SER A CA 1
ATOM 662 C C . SER A 1 83 ? -13.384 1.018 14.503 1.00 54.16 83 SER A C 1
ATOM 664 O O . SER A 1 83 ? -13.110 1.170 13.323 1.00 54.16 83 SER A O 1
ATOM 666 N N . GLU A 1 84 ? -14.016 1.982 15.150 1.00 57.84 84 GLU A N 1
ATOM 667 C CA . GLU A 1 84 ? -14.584 3.221 14.636 1.00 57.84 84 GLU A CA 1
ATOM 668 C C . GLU A 1 84 ? -13.596 4.392 14.693 1.00 57.84 84 GLU A C 1
ATOM 670 O O . GLU A 1 84 ? -13.670 5.307 13.867 1.00 57.84 84 GLU A O 1
ATOM 675 N N . VAL A 1 85 ? -12.658 4.350 15.647 1.00 59.84 85 VAL A N 1
ATOM 676 C CA . VAL A 1 85 ? -11.757 5.473 15.964 1.00 59.84 85 VAL A CA 1
ATOM 677 C C . VAL A 1 85 ? -10.319 5.274 15.449 1.00 59.84 85 VAL A C 1
ATOM 679 O O . VAL A 1 85 ? -9.563 6.237 15.328 1.00 59.84 85 VAL A O 1
ATOM 682 N N . GLY A 1 86 ? -9.954 4.048 15.048 1.00 67.44 86 GLY A N 1
ATOM 683 C CA . GLY A 1 86 ? -8.608 3.706 14.557 1.00 67.44 86 GLY A CA 1
ATOM 684 C C . GLY A 1 86 ? -7.523 3.779 15.642 1.00 67.44 86 GLY A C 1
ATOM 685 O O . GLY A 1 86 ? -7.836 3.912 16.821 1.00 67.44 86 GLY A O 1
ATOM 686 N N . LEU A 1 87 ? -6.242 3.705 15.247 1.00 64.25 87 LEU A N 1
ATOM 687 C CA . LEU A 1 87 ? -5.101 3.861 16.172 1.00 64.25 87 LEU A CA 1
ATOM 688 C C . LEU A 1 87 ? -5.081 5.222 16.883 1.00 64.25 87 LEU A C 1
ATOM 690 O O . LEU A 1 87 ? -4.660 5.318 18.029 1.00 64.25 87 LEU A O 1
ATOM 694 N N . MET A 1 88 ? -5.532 6.274 16.197 1.00 59.53 88 MET A N 1
ATOM 695 C CA . MET A 1 88 ? -5.337 7.653 16.646 1.00 59.53 88 MET A CA 1
ATOM 696 C C . MET A 1 88 ? -6.538 8.268 17.357 1.00 59.53 88 MET A C 1
ATOM 698 O O . MET A 1 88 ? -6.381 9.314 17.969 1.00 59.53 88 MET A O 1
ATOM 702 N N . GLY A 1 89 ? -7.730 7.672 17.302 1.00 56.81 89 GLY A N 1
ATOM 703 C CA . GLY A 1 89 ? -8.936 8.379 17.742 1.00 56.81 89 GLY A CA 1
ATOM 704 C C . GLY A 1 89 ? -9.446 9.416 16.722 1.00 56.81 89 GLY A C 1
ATOM 705 O O . GLY A 1 89 ? -10.203 10.314 17.089 1.00 56.81 89 GLY A O 1
ATOM 706 N N . GLY A 1 90 ? -9.018 9.300 15.456 1.00 58.50 90 GLY A N 1
ATOM 707 C CA . GLY A 1 90 ? -9.172 10.312 14.403 1.00 58.50 90 GLY A CA 1
ATOM 708 C C . GLY A 1 90 ? -8.036 11.347 14.379 1.00 58.50 90 GLY A C 1
ATOM 709 O O . GLY A 1 90 ? -7.322 11.517 15.362 1.00 58.50 90 GLY A O 1
ATOM 710 N N . ILE A 1 91 ? -7.875 12.057 13.252 1.00 53.25 91 ILE A N 1
ATOM 711 C CA . ILE A 1 91 ? -6.851 13.115 13.058 1.00 53.25 91 ILE A CA 1
ATOM 712 C C . ILE A 1 91 ? -6.995 14.223 14.116 1.00 53.25 91 ILE A C 1
ATOM 714 O O . ILE A 1 91 ? -6.018 14.821 14.548 1.00 53.25 91 ILE A O 1
ATOM 718 N N . THR A 1 92 ? -8.216 14.457 14.599 1.00 52.91 92 THR A N 1
ATOM 719 C CA . THR A 1 92 ? -8.515 15.472 15.612 1.00 52.91 92 THR A CA 1
ATOM 720 C C . THR A 1 92 ? -7.852 15.197 16.956 1.00 52.91 92 THR A C 1
ATOM 722 O O . THR A 1 92 ? -7.394 16.133 17.596 1.00 52.91 92 THR A O 1
ATOM 725 N N . ASN A 1 93 ? -7.728 13.936 17.370 1.00 53.00 93 ASN A N 1
ATOM 726 C CA . ASN A 1 93 ? -7.126 13.597 18.658 1.00 53.00 93 ASN A CA 1
ATOM 727 C C . ASN A 1 93 ? -5.593 13.726 18.637 1.00 53.00 93 ASN A C 1
ATOM 729 O O . ASN A 1 93 ? -4.983 13.959 19.676 1.00 53.00 93 ASN A O 1
ATOM 733 N N . PHE A 1 94 ? -4.969 13.621 17.458 1.00 55.44 94 PHE A N 1
ATOM 734 C CA . PHE A 1 94 ? -3.531 13.851 17.298 1.00 55.44 94 PHE A CA 1
ATOM 735 C C . PHE A 1 94 ? -3.143 15.301 17.625 1.00 55.44 94 PHE A C 1
ATOM 737 O O . PHE A 1 94 ? -2.122 15.533 18.259 1.00 55.44 94 PHE A O 1
ATOM 744 N N . PHE A 1 95 ? -4.003 16.260 17.277 1.00 57.78 95 PHE A N 1
ATOM 745 C CA . PHE A 1 95 ? -3.816 17.683 17.581 1.00 57.78 95 PHE A CA 1
ATOM 746 C C . PHE A 1 95 ? -4.552 18.138 18.855 1.00 57.78 95 PHE A C 1
ATOM 748 O O . PHE A 1 95 ? -4.749 19.329 19.065 1.00 57.78 95 PHE A O 1
ATOM 755 N N . GLY A 1 96 ? -5.007 17.205 19.700 1.00 54.88 96 GLY A N 1
ATOM 756 C CA . GLY A 1 96 ? -5.676 17.535 20.964 1.00 54.88 96 GLY A CA 1
ATOM 757 C C . GLY A 1 96 ? -7.137 17.995 20.847 1.00 54.88 96 GLY A C 1
ATOM 758 O O . GLY A 1 96 ? -7.767 18.263 21.862 1.00 54.88 96 GLY A O 1
ATOM 759 N N . PHE A 1 97 ? -7.736 17.999 19.652 1.00 51.94 97 PHE A N 1
ATOM 760 C CA . PHE A 1 97 ? -9.143 18.371 19.414 1.00 51.94 97 PHE A CA 1
ATOM 761 C C . PHE A 1 97 ? -10.158 17.253 19.743 1.00 51.94 97 PHE A C 1
ATOM 763 O O . PHE A 1 97 ? -11.309 17.287 19.291 1.00 51.94 97 PHE A O 1
ATOM 770 N N . GLY A 1 98 ? -9.739 16.242 20.507 1.00 53.94 98 GLY A N 1
ATOM 771 C CA . GLY A 1 98 ? -10.581 15.147 20.986 1.00 53.94 98 GLY A CA 1
ATOM 772 C C . GLY A 1 98 ? -10.894 14.054 19.956 1.00 53.94 98 GLY A C 1
ATOM 773 O O . GLY A 1 98 ? -10.480 14.084 18.792 1.00 53.94 98 GLY A O 1
ATOM 774 N N . PHE A 1 99 ? -11.647 13.049 20.404 1.00 57.09 99 PHE A N 1
ATOM 775 C CA . PHE A 1 99 ? -11.944 11.842 19.634 1.00 57.09 99 PHE A CA 1
ATOM 776 C C . PHE A 1 99 ? -13.041 12.093 18.602 1.00 57.09 99 PHE A C 1
ATOM 778 O O . PHE A 1 99 ? -14.178 12.439 18.938 1.00 57.09 99 PHE A O 1
ATOM 785 N N . ARG A 1 100 ? -12.727 11.866 17.325 1.00 57.44 100 ARG A N 1
ATOM 786 C CA . ARG A 1 100 ? -13.727 11.832 16.255 1.00 57.44 100 ARG A CA 1
ATOM 787 C C . ARG A 1 100 ? -13.585 10.553 15.454 1.00 57.44 100 ARG A C 1
ATOM 789 O O . ARG A 1 100 ? -12.495 10.139 15.071 1.00 57.44 100 ARG A O 1
ATOM 796 N N . LYS A 1 101 ? -14.725 9.941 15.148 1.00 60.25 101 LYS A N 1
ATOM 797 C CA . LYS A 1 101 ? -14.775 8.810 14.222 1.00 60.25 101 LYS A CA 1
ATOM 798 C C . LYS A 1 101 ? -14.205 9.204 12.867 1.00 60.25 101 LYS A C 1
ATOM 800 O O . LYS A 1 101 ? -14.425 10.324 12.403 1.00 60.25 101 LYS A O 1
ATOM 805 N N . SER A 1 102 ? -13.558 8.250 12.203 1.00 62.62 102 SER A N 1
ATOM 806 C CA . SER A 1 102 ? -13.122 8.444 10.821 1.00 62.62 102 SER A CA 1
ATOM 807 C C . SER A 1 102 ? -14.317 8.774 9.917 1.00 62.62 102 SER A C 1
ATOM 809 O O . SER A 1 102 ? -15.400 8.194 10.048 1.00 62.62 102 SER A O 1
ATOM 811 N N . TYR A 1 103 ? -14.122 9.690 8.968 1.00 63.41 103 TYR A N 1
ATOM 812 C CA . TYR A 1 103 ? -15.136 10.047 7.973 1.00 63.41 103 TYR A CA 1
ATOM 813 C C . TYR A 1 103 ? -15.654 8.812 7.218 1.00 63.41 103 TYR A C 1
ATOM 815 O O . TYR A 1 103 ? -16.864 8.624 7.067 1.00 63.41 103 TYR A O 1
ATOM 823 N N . LEU A 1 104 ? -14.738 7.915 6.836 1.00 64.50 104 LEU A N 1
ATOM 824 C CA . LEU A 1 104 ? -15.051 6.665 6.138 1.00 64.50 104 LEU A CA 1
ATOM 825 C C . LEU A 1 104 ? -15.947 5.755 6.973 1.00 64.50 104 LEU A C 1
ATOM 827 O O . LEU A 1 104 ? -16.868 5.125 6.457 1.00 64.50 104 LEU A O 1
ATOM 831 N N . PHE A 1 105 ? -15.732 5.748 8.282 1.00 62.69 105 PHE A N 1
ATOM 832 C CA . PHE A 1 105 ? -16.570 4.999 9.193 1.00 62.69 105 PHE A CA 1
ATOM 833 C C . PHE A 1 105 ? -17.986 5.587 9.282 1.00 62.69 105 PHE A C 1
ATOM 835 O O . PHE A 1 105 ? -18.965 4.841 9.289 1.00 62.69 105 PHE A O 1
ATOM 842 N N . ARG A 1 106 ? -18.127 6.918 9.323 1.00 63.59 106 ARG A N 1
ATOM 843 C CA . ARG A 1 106 ? -19.442 7.578 9.408 1.00 63.59 106 ARG A CA 1
ATOM 844 C C . ARG A 1 106 ? -20.272 7.388 8.137 1.00 63.59 106 ARG A C 1
ATOM 846 O O . ARG A 1 106 ? -21.484 7.217 8.246 1.00 63.59 106 ARG A O 1
ATOM 853 N N . LYS A 1 107 ? -19.628 7.423 6.966 1.00 70.75 107 LYS A N 1
ATOM 854 C CA . LYS A 1 107 ? -20.297 7.319 5.661 1.00 70.75 107 LYS A CA 1
ATOM 855 C C . LYS A 1 107 ? -20.511 5.872 5.210 1.00 70.75 107 LYS A C 1
ATOM 857 O O . LYS A 1 107 ? -21.595 5.544 4.749 1.00 70.75 107 LYS A O 1
ATOM 862 N N . PHE A 1 108 ? -19.513 5.005 5.383 1.00 68.50 108 PHE A N 1
ATOM 863 C CA . PHE A 1 108 ? -19.515 3.641 4.832 1.00 68.50 108 PHE A CA 1
ATOM 864 C C . PHE A 1 108 ? -19.521 2.536 5.897 1.00 68.50 108 PHE A C 1
ATOM 866 O O . PHE A 1 108 ? -19.576 1.354 5.568 1.00 68.50 108 PHE A O 1
ATOM 873 N N . GLY A 1 109 ? -19.442 2.878 7.187 1.00 68.12 109 GLY A N 1
ATOM 874 C CA . GLY A 1 109 ? -19.429 1.898 8.278 1.00 68.12 109 GLY A CA 1
ATOM 875 C C . GLY A 1 109 ? -18.150 1.057 8.373 1.00 68.12 109 GLY A C 1
ATOM 876 O O . GLY A 1 109 ? -18.108 0.135 9.196 1.00 68.12 109 GLY A O 1
ATOM 877 N N . LEU A 1 110 ? -17.135 1.372 7.561 1.00 73.88 110 LEU A N 1
ATOM 878 C CA . LEU A 1 110 ? -15.845 0.687 7.490 1.00 73.88 110 LEU A CA 1
ATOM 879 C C . LEU A 1 110 ? -14.899 1.200 8.572 1.00 73.88 110 LEU A C 1
ATOM 881 O O . LEU A 1 110 ? -14.733 2.409 8.736 1.00 73.88 110 LEU A O 1
ATOM 885 N N . SER A 1 111 ? -14.252 0.287 9.296 1.00 80.12 111 SER A N 1
ATOM 886 C CA . SER A 1 111 ? -13.175 0.680 10.204 1.00 80.12 111 SER A CA 1
ATOM 887 C C . SER A 1 111 ? -11.974 1.233 9.435 1.00 80.12 111 SER A C 1
ATOM 889 O O . SER A 1 111 ? -11.753 0.815 8.299 1.00 80.12 111 SER A O 1
ATOM 891 N N . PRO A 1 112 ? -11.141 2.097 10.041 1.00 83.44 112 PRO A N 1
ATOM 892 C CA . PRO A 1 112 ? -9.887 2.528 9.425 1.00 83.44 112 PRO A CA 1
ATOM 893 C C . PRO A 1 112 ? -9.004 1.356 8.976 1.00 83.44 112 PRO A C 1
ATOM 895 O O . PRO A 1 112 ? -8.548 1.355 7.843 1.00 83.44 112 PRO A O 1
ATOM 898 N N . LEU A 1 113 ? -8.870 0.307 9.800 1.00 87.31 113 LEU A N 1
ATOM 899 C CA . LEU A 1 113 ? -8.150 -0.925 9.439 1.00 87.31 113 LEU A CA 1
ATOM 900 C C . LEU A 1 113 ? -8.728 -1.595 8.177 1.00 87.31 113 LEU A C 1
ATOM 902 O O . LEU A 1 113 ? -7.987 -2.067 7.320 1.00 87.31 113 LEU A O 1
ATOM 906 N N . GLN A 1 114 ? -10.058 -1.649 8.046 1.00 87.19 114 GLN A N 1
ATOM 907 C CA . GLN A 1 114 ? -10.706 -2.217 6.861 1.00 87.19 114 GLN A CA 1
ATOM 908 C C . GLN A 1 114 ? -10.547 -1.321 5.635 1.00 87.19 114 GLN A C 1
ATOM 910 O O . GLN A 1 114 ? -10.361 -1.834 4.537 1.00 87.19 114 GLN A O 1
ATOM 915 N N . ALA A 1 115 ? -10.655 -0.006 5.820 1.00 88.00 115 ALA A N 1
ATOM 916 C CA . ALA A 1 115 ? -10.519 0.966 4.750 1.00 88.00 115 ALA A CA 1
ATOM 917 C C . ALA A 1 115 ? -9.109 0.939 4.159 1.00 88.00 115 ALA A C 1
ATOM 919 O O . ALA A 1 115 ? -8.982 0.812 2.947 1.00 88.00 115 ALA A O 1
ATOM 920 N N . THR A 1 116 ? -8.066 0.974 4.996 1.00 92.00 116 THR A N 1
ATOM 921 C CA . THR A 1 116 ? -6.686 0.877 4.505 1.00 92.00 116 THR A CA 1
ATOM 922 C C . THR A 1 116 ? -6.431 -0.460 3.828 1.00 92.00 116 THR A C 1
ATOM 924 O O . THR A 1 116 ? -5.844 -0.467 2.760 1.00 92.00 116 THR A O 1
ATOM 927 N N . GLY A 1 117 ? -6.962 -1.568 4.358 1.00 91.88 117 GLY A N 1
ATOM 928 C CA . GLY A 1 117 ? -6.838 -2.879 3.712 1.00 91.88 117 GLY A CA 1
ATOM 929 C C . GLY A 1 117 ? -7.430 -2.906 2.300 1.00 91.88 117 GLY A C 1
ATOM 930 O O . GLY A 1 117 ? -6.799 -3.414 1.382 1.00 91.88 117 GLY A O 1
ATOM 931 N N . TYR A 1 118 ? -8.612 -2.315 2.098 1.00 90.94 118 TYR A N 1
ATOM 932 C CA . TYR A 1 118 ? -9.220 -2.228 0.767 1.00 90.94 118 TYR A CA 1
ATOM 933 C C . TYR A 1 118 ? -8.508 -1.254 -0.165 1.00 90.94 118 TYR A C 1
ATOM 935 O O . TYR A 1 118 ? -8.373 -1.554 -1.346 1.00 90.94 118 TYR A O 1
ATOM 943 N N . LEU A 1 119 ? -8.040 -0.117 0.353 1.00 92.88 119 LEU A N 1
ATOM 944 C CA . LEU A 1 119 ? -7.262 0.844 -0.428 1.00 92.88 119 LEU A CA 1
ATOM 945 C C . LEU A 1 119 ? -5.897 0.276 -0.830 1.00 92.88 119 LEU A C 1
ATOM 947 O O . LEU A 1 119 ? -5.415 0.582 -1.912 1.00 92.88 119 LEU A O 1
ATOM 951 N N . SER A 1 120 ? -5.295 -0.587 -0.009 1.00 94.94 120 SER A N 1
ATOM 952 C CA . SER A 1 120 ? -4.033 -1.252 -0.331 1.00 94.94 120 SER A CA 1
ATOM 953 C C . SER A 1 120 ? -4.152 -2.245 -1.489 1.00 94.94 120 SER A C 1
ATOM 955 O O . SER A 1 120 ? -3.161 -2.448 -2.176 1.00 94.94 120 SER A O 1
ATOM 957 N N . VAL A 1 121 ? -5.325 -2.833 -1.759 1.00 94.12 121 VAL A N 1
ATOM 958 C CA . VAL A 1 121 ? -5.497 -3.820 -2.848 1.00 94.12 121 VAL A CA 1
ATOM 959 C C . VAL A 1 121 ? -5.109 -3.263 -4.227 1.00 94.12 121 VAL A C 1
ATOM 961 O O . VAL A 1 121 ? -4.207 -3.833 -4.842 1.00 94.12 121 VAL A O 1
ATOM 964 N N . PRO A 1 122 ? -5.714 -2.168 -4.733 1.00 95.69 122 PRO A N 1
ATOM 965 C CA . PRO A 1 122 ? -5.329 -1.620 -6.034 1.00 95.69 122 PRO A CA 1
ATOM 966 C C . PRO A 1 122 ? -3.891 -1.084 -6.049 1.00 95.69 122 PRO A C 1
ATOM 968 O O . PRO A 1 122 ? -3.233 -1.148 -7.081 1.00 95.69 122 PRO A O 1
ATOM 971 N N . LEU A 1 123 ? -3.375 -0.604 -4.913 1.00 96.81 123 LEU A N 1
ATOM 972 C CA . LEU A 1 123 ? -2.005 -0.090 -4.815 1.00 96.81 123 LEU A CA 1
ATOM 973 C C . LEU A 1 123 ? -0.961 -1.213 -4.910 1.00 96.81 123 LEU A C 1
ATOM 975 O O . LEU A 1 123 ? 0.024 -1.075 -5.629 1.00 96.81 123 LEU A O 1
ATOM 979 N N . VAL A 1 124 ? -1.190 -2.340 -4.225 1.00 95.56 124 VAL A N 1
ATOM 980 C CA . VAL A 1 124 ? -0.348 -3.543 -4.337 1.00 95.56 124 VAL A CA 1
ATOM 981 C C . VAL A 1 124 ? -0.449 -4.125 -5.742 1.00 95.56 124 VAL A C 1
ATOM 983 O O . VAL A 1 124 ? 0.564 -4.548 -6.287 1.00 95.56 124 VAL A O 1
ATOM 986 N N . ALA A 1 125 ? -1.640 -4.120 -6.346 1.00 95.12 125 ALA A N 1
ATOM 987 C CA . ALA A 1 125 ? -1.819 -4.577 -7.720 1.00 95.12 125 ALA A CA 1
ATOM 988 C C . ALA A 1 125 ? -1.015 -3.722 -8.709 1.00 95.12 125 ALA A C 1
ATOM 990 O O . ALA A 1 125 ? -0.288 -4.284 -9.518 1.00 95.12 125 ALA A O 1
ATOM 991 N N . TYR A 1 126 ? -1.078 -2.389 -8.610 1.00 95.94 126 TYR A N 1
ATOM 992 C CA . TYR A 1 126 ? -0.257 -1.488 -9.427 1.00 95.94 126 TYR A CA 1
ATOM 993 C C . TYR A 1 126 ? 1.238 -1.763 -9.232 1.00 95.94 126 TYR A C 1
ATOM 995 O O . TYR A 1 126 ? 1.959 -1.959 -10.207 1.00 95.94 126 TYR A O 1
ATOM 1003 N N . HIS A 1 127 ? 1.684 -1.855 -7.974 1.00 95.12 127 HIS A N 1
ATOM 1004 C CA . HIS A 1 127 ? 3.069 -2.181 -7.642 1.00 95.12 127 HIS A CA 1
ATOM 1005 C C . HIS A 1 127 ? 3.508 -3.501 -8.288 1.00 95.12 127 HIS A C 1
ATOM 1007 O O . HIS A 1 127 ? 4.496 -3.522 -9.012 1.00 95.12 127 HIS A O 1
ATOM 1013 N N . ALA A 1 128 ? 2.748 -4.582 -8.089 1.00 94.19 128 ALA A N 1
ATOM 1014 C CA . ALA A 1 128 ? 3.062 -5.893 -8.643 1.00 94.19 128 ALA A CA 1
ATOM 1015 C C . ALA A 1 128 ? 2.978 -5.921 -10.175 1.00 94.19 128 ALA A C 1
ATOM 1017 O O . ALA A 1 128 ? 3.754 -6.623 -10.816 1.00 94.19 128 ALA A O 1
ATOM 1018 N N . LEU A 1 129 ? 2.069 -5.162 -10.787 1.00 94.31 129 LEU A N 1
ATOM 1019 C CA . LEU A 1 129 ? 2.008 -5.049 -12.240 1.00 94.31 129 LEU A CA 1
ATOM 1020 C C . LEU A 1 129 ? 3.304 -4.452 -12.790 1.00 94.31 129 LEU A C 1
ATOM 1022 O O . LEU A 1 129 ? 3.910 -5.044 -13.680 1.00 94.31 129 LEU A O 1
ATOM 1026 N N . GLN A 1 130 ? 3.752 -3.338 -12.216 1.00 93.81 130 GLN A N 1
ATOM 1027 C CA . GLN A 1 130 ? 4.915 -2.596 -12.692 1.00 93.81 130 GLN A CA 1
ATOM 1028 C C . GLN A 1 130 ? 6.245 -3.301 -12.387 1.00 93.81 130 GLN A C 1
ATOM 1030 O O . GLN A 1 130 ? 7.129 -3.328 -13.234 1.00 93.81 130 GLN A O 1
ATOM 1035 N N . THR A 1 131 ? 6.399 -3.901 -11.203 1.00 93.06 131 THR A N 1
ATOM 1036 C CA . THR A 1 131 ? 7.685 -4.477 -10.760 1.00 93.06 131 THR A CA 1
ATOM 1037 C C . THR A 1 131 ? 7.790 -5.985 -10.936 1.00 93.06 131 THR A C 1
ATOM 1039 O O . THR A 1 131 ? 8.856 -6.549 -10.694 1.00 93.06 131 THR A O 1
ATOM 1042 N N . ARG A 1 132 ? 6.703 -6.665 -11.315 1.00 91.00 132 ARG A N 1
ATOM 1043 C CA . ARG A 1 132 ? 6.689 -8.128 -11.383 1.00 91.00 132 ARG A CA 1
ATOM 1044 C C . ARG A 1 132 ? 6.024 -8.669 -12.634 1.00 91.00 132 ARG A C 1
ATOM 1046 O O . ARG A 1 132 ? 6.664 -9.370 -13.403 1.00 91.00 132 ARG A O 1
ATOM 1053 N N . ILE A 1 133 ? 4.748 -8.365 -12.845 1.00 92.00 133 ILE A N 1
ATOM 1054 C CA . ILE A 1 133 ? 3.970 -8.990 -13.921 1.00 92.00 133 ILE A CA 1
ATOM 1055 C C . ILE A 1 133 ? 4.467 -8.513 -15.285 1.00 92.00 133 ILE A C 1
ATOM 1057 O O . ILE A 1 133 ? 4.704 -9.341 -16.154 1.00 92.00 133 ILE A O 1
ATOM 1061 N N . VAL A 1 134 ? 4.661 -7.208 -15.483 1.00 93.88 134 VAL A N 1
ATOM 1062 C CA . VAL A 1 134 ? 5.144 -6.687 -16.768 1.00 93.88 134 VAL A CA 1
ATOM 1063 C C . VAL A 1 134 ? 6.557 -7.179 -17.109 1.00 93.88 134 VAL A C 1
ATOM 1065 O O . VAL A 1 134 ? 6.715 -7.700 -18.210 1.00 93.88 134 VAL A O 1
ATOM 1068 N N . PRO A 1 135 ? 7.550 -7.125 -16.202 1.00 91.88 135 PRO A N 1
ATOM 1069 C CA . PRO A 1 135 ? 8.867 -7.715 -16.458 1.00 91.88 135 PRO A CA 1
ATOM 1070 C C . PRO A 1 135 ? 8.794 -9.201 -16.837 1.00 91.88 135 PRO A C 1
ATOM 1072 O O . PRO A 1 135 ? 9.362 -9.604 -17.850 1.00 91.88 135 PRO A O 1
ATOM 1075 N N . LEU A 1 136 ? 7.980 -9.990 -16.118 1.00 89.94 136 LEU A N 1
ATOM 1076 C CA . LEU A 1 136 ? 7.753 -11.405 -16.443 1.00 89.94 136 LEU A CA 1
ATOM 1077 C C . LEU A 1 136 ? 7.158 -11.605 -17.842 1.00 89.94 136 LEU A C 1
ATOM 1079 O O . LEU A 1 136 ? 7.471 -12.592 -18.498 1.00 89.94 136 LEU A O 1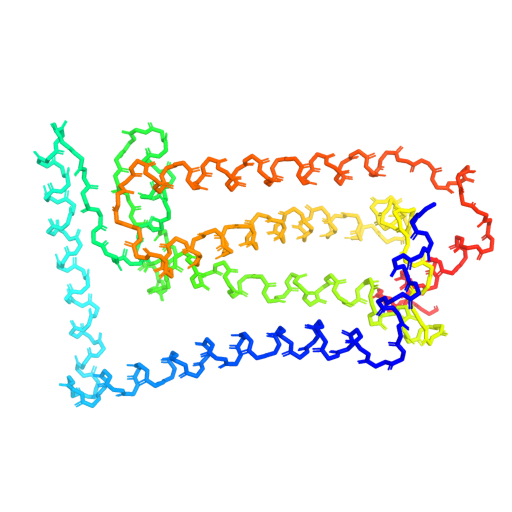
ATOM 1083 N N . LEU A 1 137 ? 6.294 -10.699 -18.303 1.00 91.06 137 LEU A N 1
ATOM 1084 C CA . LEU A 1 137 ? 5.699 -10.779 -19.638 1.00 91.06 137 LEU A CA 1
ATOM 1085 C C . LEU A 1 137 ? 6.674 -10.387 -20.755 1.00 91.06 137 LEU A C 1
ATOM 1087 O O . LEU A 1 137 ? 6.499 -10.854 -21.877 1.00 91.06 137 LEU A O 1
ATOM 1091 N N . VAL A 1 138 ? 7.646 -9.514 -20.476 1.00 90.62 138 VAL A N 1
ATOM 1092 C CA . VAL A 1 138 ? 8.606 -9.025 -21.479 1.00 90.62 138 VAL A CA 1
ATOM 1093 C C . VAL A 1 138 ? 9.818 -9.951 -21.585 1.00 90.62 138 VAL A C 1
ATOM 1095 O O . VAL A 1 138 ? 10.232 -10.271 -22.695 1.00 90.62 138 VAL A O 1
ATOM 1098 N N . GLU A 1 139 ? 10.360 -10.419 -20.459 1.00 86.81 139 GLU A N 1
ATOM 1099 C CA . GLU A 1 139 ? 11.616 -11.188 -20.430 1.00 86.81 139 GLU A CA 1
ATOM 1100 C C . GLU A 1 139 ? 11.493 -12.593 -19.833 1.00 86.81 139 GLU A C 1
ATOM 1102 O O . GLU A 1 139 ? 12.433 -13.380 -19.911 1.00 86.81 139 GLU A O 1
ATOM 1107 N N . GLY A 1 140 ? 10.349 -12.944 -19.242 1.00 85.69 140 GLY A N 1
ATOM 1108 C CA . GLY A 1 140 ? 10.167 -14.232 -18.566 1.00 85.69 140 GLY A CA 1
ATOM 1109 C C . GLY A 1 140 ? 10.723 -14.282 -17.140 1.00 85.69 140 GLY A C 1
ATOM 1110 O O . GLY A 1 140 ? 10.489 -15.264 -16.436 1.00 85.69 140 GLY A O 1
ATOM 1111 N N . ASP A 1 141 ? 11.394 -13.226 -16.672 1.00 83.62 141 ASP A N 1
ATOM 1112 C CA . ASP A 1 141 ? 11.841 -13.075 -15.288 1.00 83.62 141 ASP A CA 1
ATOM 1113 C C . ASP A 1 141 ? 11.650 -11.632 -14.766 1.00 83.62 141 ASP A C 1
ATOM 1115 O O . ASP A 1 141 ? 11.016 -10.788 -15.391 1.00 83.62 141 ASP A O 1
ATOM 1119 N N . SER A 1 142 ? 12.096 -11.354 -13.541 1.00 84.12 142 SER A N 1
ATOM 1120 C CA . SER A 1 142 ? 12.126 -9.990 -12.977 1.00 84.12 142 SER A CA 1
ATOM 1121 C C . SER A 1 142 ? 13.527 -9.646 -12.475 1.00 84.12 142 SER A C 1
ATOM 1123 O O . SER A 1 142 ? 13.706 -8.994 -11.446 1.00 84.12 142 SER A O 1
ATOM 1125 N N . SER A 1 143 ? 14.539 -10.163 -13.169 1.00 82.19 143 SER A N 1
ATOM 1126 C CA . SER A 1 143 ? 15.945 -10.148 -12.767 1.00 82.19 143 SER A CA 1
ATOM 1127 C C . SER A 1 143 ? 16.577 -8.750 -12.840 1.00 82.19 143 SER A C 1
ATOM 1129 O O . SER A 1 143 ? 17.496 -8.453 -12.067 1.00 82.19 143 SER A O 1
ATOM 1131 N N . TYR A 1 144 ? 16.066 -7.892 -13.722 1.00 84.19 144 TYR A N 1
ATOM 1132 C CA . TYR A 1 144 ? 16.514 -6.511 -13.911 1.00 84.19 144 TYR A CA 1
ATOM 1133 C C . TYR A 1 144 ? 15.797 -5.494 -13.013 1.00 84.19 144 TYR A C 1
ATOM 1135 O O . TYR A 1 144 ? 16.124 -4.309 -13.039 1.00 84.19 144 TYR A O 1
ATOM 1143 N N . ILE A 1 145 ? 14.859 -5.935 -12.171 1.00 88.75 145 ILE A N 1
ATOM 1144 C CA . ILE A 1 145 ? 14.148 -5.060 -11.232 1.00 88.75 145 ILE A CA 1
ATOM 1145 C C . ILE A 1 145 ? 15.063 -4.730 -10.049 1.00 88.75 145 ILE A C 1
ATOM 1147 O O . ILE A 1 145 ? 15.102 -5.430 -9.037 1.00 88.75 145 ILE A O 1
ATOM 1151 N N . SER A 1 146 ? 15.838 -3.656 -10.212 1.00 89.88 146 SER A N 1
ATOM 1152 C CA . SER A 1 146 ? 16.773 -3.111 -9.224 1.00 89.88 146 SER A CA 1
ATOM 1153 C C . SER A 1 146 ? 16.294 -1.770 -8.652 1.00 89.88 146 SER A C 1
ATOM 1155 O O . SER A 1 146 ? 15.266 -1.223 -9.053 1.00 89.88 146 SER A O 1
ATOM 1157 N N . LEU A 1 147 ? 17.064 -1.204 -7.716 1.00 89.81 147 LEU A N 1
ATOM 1158 C CA . LEU A 1 147 ? 16.844 0.168 -7.242 1.00 89.81 147 LEU A CA 1
ATOM 1159 C C . LEU A 1 147 ? 16.963 1.195 -8.377 1.00 89.81 147 LEU A C 1
ATOM 1161 O O . LEU A 1 147 ? 16.257 2.202 -8.354 1.00 89.81 147 LEU A O 1
ATOM 1165 N N . ASP A 1 148 ? 17.789 0.918 -9.388 1.00 90.75 148 ASP A N 1
ATOM 1166 C CA . ASP A 1 148 ? 17.900 1.772 -10.568 1.00 90.75 148 ASP A CA 1
ATOM 1167 C C . ASP A 1 148 ? 16.620 1.745 -11.400 1.00 90.75 148 ASP A C 1
ATOM 1169 O O . ASP A 1 148 ? 16.184 2.798 -11.849 1.00 90.75 148 ASP A O 1
ATOM 1173 N N . TYR A 1 149 ? 15.962 0.585 -11.542 1.00 92.19 149 TYR A N 1
ATOM 1174 C CA . TYR A 1 149 ? 14.649 0.513 -12.193 1.00 92.19 149 TYR A CA 1
ATOM 1175 C C . TYR A 1 149 ? 13.608 1.359 -11.451 1.00 92.19 149 TYR A C 1
ATOM 1177 O O . TYR A 1 149 ? 12.827 2.076 -12.073 1.00 92.19 149 TYR A O 1
ATOM 1185 N N . ILE A 1 150 ? 13.622 1.328 -10.113 1.00 93.31 150 ILE A N 1
ATOM 1186 C CA . ILE A 1 150 ? 12.740 2.185 -9.312 1.00 93.31 150 ILE A CA 1
ATOM 1187 C C . ILE A 1 150 ? 13.059 3.661 -9.561 1.00 93.31 150 ILE A C 1
ATOM 1189 O O . ILE A 1 150 ? 12.150 4.447 -9.793 1.00 93.31 150 ILE A O 1
ATOM 1193 N N . SER A 1 151 ? 14.330 4.058 -9.576 1.00 93.25 151 SER A N 1
ATOM 1194 C CA . SER A 1 151 ? 14.687 5.435 -9.933 1.00 93.25 151 SER A CA 1
ATOM 1195 C C . SER A 1 151 ? 14.218 5.805 -11.348 1.00 93.25 151 SER A C 1
ATOM 1197 O O . SER A 1 151 ? 13.676 6.891 -11.564 1.00 93.25 151 SER A O 1
ATOM 1199 N N . TYR A 1 152 ? 14.340 4.869 -12.289 1.00 92.94 152 TYR A N 1
ATOM 1200 C CA . TYR A 1 152 ? 13.964 5.037 -13.686 1.00 92.94 152 TYR A CA 1
ATOM 1201 C C . TYR A 1 152 ? 12.464 5.318 -13.854 1.00 92.94 152 TYR A C 1
ATOM 1203 O O . TYR A 1 152 ? 12.095 6.320 -14.461 1.00 92.94 152 TYR A O 1
ATOM 1211 N N . ILE A 1 153 ? 11.578 4.522 -13.239 1.00 93.62 153 ILE A N 1
ATOM 1212 C CA . ILE A 1 153 ? 10.120 4.739 -13.340 1.00 93.62 153 ILE A CA 1
ATOM 1213 C C . ILE A 1 153 ? 9.667 6.071 -12.716 1.00 93.62 153 ILE A C 1
ATOM 1215 O O . ILE A 1 153 ? 8.646 6.628 -13.116 1.00 93.62 153 ILE A O 1
ATOM 1219 N N . PHE A 1 154 ? 10.393 6.592 -11.723 1.00 93.88 154 PHE A N 1
ATOM 1220 C CA . PHE A 1 154 ? 10.080 7.877 -11.090 1.00 93.88 154 PHE A CA 1
ATOM 1221 C C . PHE A 1 154 ? 10.551 9.080 -11.917 1.00 93.88 154 PHE A C 1
ATOM 1223 O O . PHE A 1 154 ? 10.017 10.173 -11.731 1.00 93.88 154 PHE A O 1
ATOM 1230 N N . ASN A 1 155 ? 11.505 8.875 -12.827 1.00 90.94 155 ASN A N 1
ATOM 1231 C CA . ASN A 1 155 ? 12.065 9.905 -13.702 1.00 90.94 155 ASN A CA 1
ATOM 1232 C C . ASN A 1 155 ? 11.680 9.728 -15.177 1.00 90.94 155 ASN A C 1
ATOM 1234 O O . ASN A 1 155 ? 12.176 10.471 -16.021 1.00 90.94 155 ASN A O 1
ATOM 1238 N N . ASP A 1 156 ? 10.810 8.770 -15.500 1.00 88.50 156 ASP A N 1
ATOM 1239 C CA . ASP A 1 156 ? 10.398 8.526 -16.879 1.00 88.50 156 ASP A CA 1
ATOM 1240 C C . ASP A 1 156 ? 9.717 9.762 -17.481 1.00 88.50 156 ASP A C 1
ATOM 1242 O O . ASP A 1 156 ? 8.653 10.198 -17.043 1.00 88.50 156 ASP A O 1
ATOM 1246 N N . VAL A 1 157 ? 10.329 10.314 -18.525 1.00 84.12 157 VAL A N 1
ATOM 1247 C CA . VAL A 1 157 ? 9.799 11.467 -19.265 1.00 84.12 157 VAL A CA 1
ATOM 1248 C C . VAL A 1 157 ? 8.930 11.049 -20.452 1.00 84.12 157 VAL A C 1
ATOM 1250 O O . VAL A 1 157 ? 8.212 11.884 -21.005 1.00 84.12 157 VAL A O 1
ATOM 1253 N N . ARG A 1 158 ? 8.963 9.769 -20.853 1.00 85.88 158 ARG A N 1
ATOM 1254 C CA . ARG A 1 158 ? 8.236 9.266 -22.035 1.00 85.88 158 ARG A CA 1
ATOM 1255 C C . ARG A 1 158 ? 6.737 9.119 -21.770 1.00 85.88 158 ARG A C 1
ATOM 1257 O O . ARG A 1 158 ? 5.928 9.214 -22.702 1.00 85.88 158 ARG A O 1
ATOM 1264 N N . HIS A 1 159 ? 6.358 8.938 -20.505 1.00 84.50 159 HIS A N 1
ATOM 1265 C CA . HIS A 1 159 ? 4.972 8.868 -20.053 1.00 84.50 159 HIS A CA 1
ATOM 1266 C C . HIS A 1 159 ? 4.722 9.922 -18.984 1.00 84.50 159 HIS A C 1
ATOM 1268 O O . HIS A 1 159 ? 4.952 9.696 -17.802 1.00 84.50 159 HIS A O 1
ATOM 1274 N N . THR A 1 160 ? 4.168 11.069 -19.376 1.00 78.62 160 THR A N 1
ATOM 1275 C CA . THR A 1 160 ? 3.896 12.192 -18.459 1.00 78.62 160 THR A CA 1
ATOM 1276 C C . THR A 1 160 ? 3.032 11.793 -17.255 1.00 78.62 160 THR A C 1
ATOM 1278 O O . THR A 1 160 ? 3.207 12.319 -16.158 1.00 78.62 160 THR A O 1
ATOM 1281 N N . SER A 1 161 ? 2.118 10.832 -17.423 1.00 83.25 161 SER A N 1
ATOM 1282 C CA . SER A 1 161 ? 1.300 10.298 -16.329 1.00 83.25 161 SER A CA 1
ATOM 1283 C C . SER A 1 161 ? 2.068 9.383 -15.374 1.00 83.25 161 SER A C 1
ATOM 1285 O O . SER A 1 161 ? 1.616 9.179 -14.251 1.00 83.25 161 SER A O 1
ATOM 1287 N N . GLY A 1 162 ? 3.198 8.812 -15.792 1.00 85.62 162 GLY A N 1
ATOM 1288 C CA . GLY A 1 162 ? 3.880 7.758 -15.051 1.00 85.62 162 GLY A CA 1
ATOM 1289 C C . GLY A 1 162 ? 4.500 8.218 -13.739 1.00 85.62 162 GLY A C 1
ATOM 1290 O O . GLY A 1 162 ? 4.076 7.729 -12.688 1.00 85.62 162 GLY A O 1
ATOM 1291 N N . PRO A 1 163 ? 5.403 9.212 -13.745 1.00 89.31 163 PRO A N 1
ATOM 1292 C CA . PRO A 1 163 ? 5.949 9.777 -12.516 1.00 89.31 163 PRO A CA 1
ATOM 1293 C C . PRO A 1 163 ? 4.864 10.264 -11.553 1.00 89.31 163 PRO A C 1
ATOM 1295 O O . PRO A 1 163 ? 4.939 10.000 -10.354 1.00 89.31 163 PRO A O 1
ATOM 1298 N N . ILE A 1 164 ? 3.813 10.914 -12.068 1.00 91.81 164 ILE A N 1
ATOM 1299 C CA . ILE A 1 164 ? 2.693 11.413 -11.255 1.00 91.81 164 ILE A CA 1
ATOM 1300 C C . ILE A 1 164 ? 1.976 10.251 -10.560 1.00 91.81 164 ILE A C 1
ATOM 1302 O O . ILE A 1 164 ? 1.756 10.292 -9.348 1.00 91.81 164 ILE A O 1
ATOM 1306 N N . LEU A 1 165 ? 1.636 9.195 -11.305 1.00 93.19 165 LEU A N 1
ATOM 1307 C CA . LEU A 1 165 ? 0.998 8.007 -10.743 1.00 93.19 165 LEU A CA 1
ATOM 1308 C C . LEU A 1 165 ? 1.902 7.316 -9.721 1.00 93.19 165 LEU A C 1
ATOM 1310 O O . LEU A 1 165 ? 1.418 6.943 -8.656 1.00 93.19 165 LEU A O 1
ATOM 1314 N N . ASN A 1 166 ? 3.206 7.214 -9.980 1.00 95.00 166 ASN A N 1
ATOM 1315 C CA . ASN A 1 166 ? 4.157 6.610 -9.045 1.00 95.00 166 ASN A CA 1
ATOM 1316 C C . ASN A 1 166 ? 4.235 7.404 -7.727 1.00 95.00 166 ASN A C 1
ATOM 1318 O O . ASN A 1 166 ? 4.182 6.813 -6.645 1.00 95.00 166 ASN A O 1
ATOM 1322 N N . TRP A 1 167 ? 4.240 8.738 -7.798 1.00 94.81 167 TRP A N 1
ATOM 1323 C CA . TRP A 1 167 ? 4.201 9.623 -6.626 1.00 94.81 167 TRP A CA 1
ATOM 1324 C C . TRP A 1 167 ? 2.880 9.594 -5.852 1.00 94.81 167 TRP A C 1
ATOM 1326 O O . TRP A 1 167 ? 2.856 9.934 -4.670 1.00 94.81 167 TRP A O 1
ATOM 1336 N N . ILE A 1 168 ? 1.786 9.149 -6.467 1.00 94.50 168 ILE A N 1
ATOM 1337 C CA . ILE A 1 168 ? 0.520 8.911 -5.766 1.00 94.50 168 ILE A CA 1
ATOM 1338 C C . ILE A 1 168 ? 0.511 7.508 -5.157 1.00 94.50 168 ILE A C 1
ATOM 1340 O O . ILE A 1 168 ? 0.195 7.338 -3.975 1.00 94.50 168 ILE A O 1
ATOM 1344 N N . VAL A 1 169 ? 0.853 6.494 -5.952 1.00 96.19 169 VAL A N 1
ATOM 1345 C CA . VAL A 1 169 ? 0.681 5.086 -5.593 1.00 96.19 169 VAL A CA 1
ATOM 1346 C C . VAL A 1 169 ? 1.672 4.653 -4.524 1.00 96.19 169 VAL A C 1
ATOM 1348 O O . VAL A 1 169 ? 1.240 4.118 -3.505 1.00 96.19 169 VAL A O 1
ATOM 1351 N N . TYR A 1 170 ? 2.974 4.880 -4.708 1.00 96.50 170 TYR A N 1
ATOM 1352 C CA . TYR A 1 170 ? 3.987 4.329 -3.804 1.00 96.50 170 TYR A CA 1
ATOM 1353 C C . TYR A 1 170 ? 3.942 4.953 -2.395 1.00 96.50 170 TYR A C 1
ATOM 1355 O O . TYR A 1 170 ? 3.905 4.191 -1.425 1.00 96.50 170 TYR A O 1
ATOM 1363 N N . PRO A 1 171 ? 3.852 6.289 -2.217 1.00 96.25 171 PRO A N 1
ATOM 1364 C CA . PRO A 1 171 ? 3.649 6.879 -0.891 1.00 96.25 171 PRO A CA 1
ATOM 1365 C C . PRO A 1 171 ? 2.350 6.422 -0.216 1.00 96.25 171 PRO A C 1
ATOM 1367 O O . PRO A 1 171 ? 2.352 6.101 0.975 1.00 96.25 171 PRO A O 1
ATOM 1370 N N . SER A 1 172 ? 1.247 6.328 -0.972 1.00 96.00 172 SER A N 1
ATOM 1371 C CA . SER A 1 172 ? -0.030 5.825 -0.443 1.00 96.00 172 SER A CA 1
ATOM 1372 C C . SER A 1 172 ? 0.070 4.361 -0.024 1.00 96.00 172 SER A C 1
ATOM 1374 O O . SER A 1 172 ? -0.463 3.975 1.018 1.00 96.00 172 SER A O 1
ATOM 1376 N N . LEU A 1 173 ? 0.774 3.546 -0.815 1.00 96.69 173 LEU A N 1
ATOM 1377 C CA . LEU A 1 173 ? 1.015 2.140 -0.527 1.00 96.69 173 LEU A CA 1
ATOM 1378 C C . LEU A 1 173 ? 1.778 2.003 0.788 1.00 96.69 173 LEU A C 1
ATOM 1380 O O . LEU A 1 173 ? 1.300 1.293 1.672 1.00 96.69 173 LEU A O 1
ATOM 1384 N N . ILE A 1 174 ? 2.890 2.728 0.952 1.00 96.81 174 ILE A N 1
ATOM 1385 C CA . ILE A 1 174 ? 3.681 2.755 2.192 1.00 96.81 174 ILE A CA 1
ATOM 1386 C C . ILE A 1 174 ? 2.794 3.132 3.383 1.00 96.81 174 ILE A C 1
ATOM 1388 O O . ILE A 1 174 ? 2.724 2.379 4.355 1.00 96.81 174 ILE A O 1
ATOM 1392 N N . GLY A 1 175 ? 2.072 4.252 3.304 1.00 94.81 175 GLY A N 1
ATOM 1393 C CA . GLY A 1 175 ? 1.258 4.740 4.419 1.00 94.81 175 GLY A CA 1
ATOM 1394 C C . GLY A 1 175 ? 0.124 3.786 4.805 1.00 94.81 175 GLY A C 1
ATOM 1395 O O . GLY A 1 175 ? -0.021 3.413 5.974 1.00 94.81 175 GLY A O 1
ATOM 1396 N N . PHE A 1 176 ? -0.687 3.354 3.835 1.00 95.19 176 PHE A N 1
ATOM 1397 C CA . PHE A 1 176 ? -1.847 2.501 4.106 1.00 95.19 176 PHE A CA 1
ATOM 1398 C C . PHE A 1 176 ? -1.454 1.098 4.562 1.00 95.19 176 PHE A C 1
ATOM 1400 O O . PHE A 1 176 ? -2.082 0.578 5.490 1.00 95.19 176 PHE A O 1
ATOM 1407 N N . THR A 1 177 ? -0.418 0.498 3.969 1.00 95.06 177 THR A N 1
ATOM 1408 C CA . THR A 1 177 ? 0.046 -0.838 4.377 1.00 95.06 177 THR A CA 1
ATOM 1409 C C . THR A 1 177 ? 0.705 -0.807 5.750 1.00 95.06 177 THR A C 1
ATOM 1411 O O . 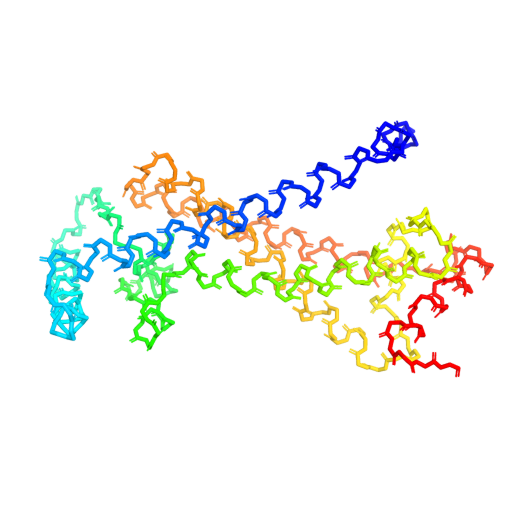THR A 1 177 ? 0.341 -1.619 6.599 1.00 95.06 177 THR A O 1
ATOM 1414 N N . THR A 1 178 ? 1.563 0.180 6.032 1.00 96.00 178 THR A N 1
ATOM 1415 C CA . THR A 1 178 ? 2.186 0.354 7.356 1.00 96.00 178 THR A CA 1
ATOM 1416 C C . THR A 1 178 ? 1.123 0.524 8.439 1.00 96.00 178 THR A C 1
ATOM 1418 O O . THR A 1 178 ? 1.158 -0.157 9.468 1.00 96.00 178 THR A O 1
ATOM 1421 N N . TYR A 1 179 ? 0.112 1.365 8.187 1.00 93.88 179 TYR A N 1
ATOM 1422 C CA . TYR A 1 179 ? -1.026 1.495 9.092 1.00 93.88 179 TYR A CA 1
ATOM 1423 C C . TYR A 1 179 ? -1.773 0.170 9.266 1.00 93.88 179 TYR A C 1
ATOM 1425 O O . TYR A 1 179 ? -2.090 -0.205 10.395 1.00 93.88 179 TYR A O 1
ATOM 1433 N N . HIS A 1 180 ? -2.084 -0.537 8.174 1.00 93.56 180 HIS A N 1
ATOM 1434 C CA . HIS A 1 180 ? -2.831 -1.796 8.215 1.00 93.56 180 HIS A CA 1
ATOM 1435 C C . HIS A 1 180 ? -2.107 -2.861 9.045 1.00 93.56 180 HIS A C 1
ATOM 1437 O O . HIS A 1 180 ? -2.729 -3.507 9.887 1.00 93.56 180 HIS A O 1
ATOM 1443 N N . ILE A 1 181 ? -0.793 -2.981 8.865 1.00 94.62 181 ILE A N 1
ATOM 1444 C CA . ILE A 1 181 ? 0.052 -3.930 9.589 1.00 94.62 181 ILE A CA 1
ATOM 1445 C C . ILE A 1 181 ? 0.076 -3.582 11.075 1.00 94.62 181 ILE A C 1
ATOM 1447 O O . ILE A 1 181 ? -0.315 -4.410 11.893 1.00 94.62 181 ILE A O 1
ATOM 1451 N N . ILE A 1 182 ? 0.454 -2.352 11.441 1.00 93.88 182 ILE A N 1
ATOM 1452 C CA . ILE A 1 182 ? 0.586 -1.965 12.855 1.00 93.88 182 ILE A CA 1
ATOM 1453 C C . ILE A 1 182 ? -0.773 -2.021 13.559 1.00 93.88 182 ILE A C 1
ATOM 1455 O O . ILE A 1 182 ? -0.894 -2.594 14.640 1.00 93.88 182 ILE A O 1
ATOM 1459 N N . SER A 1 183 ? -1.831 -1.496 12.937 1.00 90.12 183 SER A N 1
ATOM 1460 C CA . SER A 1 183 ? -3.176 -1.547 13.523 1.00 90.12 183 SER A CA 1
ATOM 1461 C C . SER A 1 183 ? -3.738 -2.965 13.621 1.00 90.12 183 SER A C 1
ATOM 1463 O O . SER A 1 183 ? -4.385 -3.293 14.618 1.00 90.12 183 SER A O 1
ATOM 1465 N N . GLY A 1 184 ? -3.462 -3.824 12.637 1.00 90.56 184 GLY A N 1
ATOM 1466 C CA . GLY A 1 184 ? -3.805 -5.243 12.671 1.00 90.56 184 GLY A CA 1
ATOM 1467 C C . GLY A 1 184 ? -3.063 -5.983 13.782 1.00 90.56 184 GLY A C 1
ATOM 1468 O O . GLY A 1 184 ? -3.684 -6.731 14.535 1.00 90.56 184 GLY A O 1
ATOM 1469 N N . TRP A 1 185 ? -1.771 -5.704 13.948 1.00 92.69 185 TRP A N 1
ATOM 1470 C CA . TRP A 1 185 ? -0.922 -6.300 14.978 1.00 92.69 185 TRP A CA 1
ATOM 1471 C C . TRP A 1 185 ? -1.370 -5.915 16.388 1.00 92.69 185 TRP A C 1
ATOM 1473 O O . TRP A 1 185 ? -1.568 -6.770 17.248 1.00 92.69 185 TRP A O 1
ATOM 1483 N N . MET A 1 186 ? -1.626 -4.626 16.621 1.00 89.81 186 MET A N 1
ATOM 1484 C CA . MET A 1 186 ? -2.139 -4.141 17.904 1.00 89.81 186 MET A CA 1
ATOM 1485 C C . MET A 1 186 ? -3.503 -4.737 18.249 1.00 89.81 186 MET A C 1
ATOM 1487 O O . MET A 1 186 ? -3.784 -5.019 19.414 1.00 89.81 186 MET A O 1
ATOM 1491 N N . LYS A 1 187 ? -4.349 -4.941 17.235 1.00 87.25 187 LYS A N 1
ATOM 1492 C CA . LYS A 1 187 ? -5.637 -5.607 17.400 1.00 87.25 187 LYS A CA 1
ATOM 1493 C C . LYS A 1 187 ? -5.473 -7.088 17.728 1.00 87.25 187 LYS A C 1
ATOM 1495 O O . LYS A 1 187 ? -6.184 -7.592 18.592 1.00 87.25 187 LYS A O 1
ATOM 1500 N N . TRP A 1 188 ? -4.552 -7.777 17.060 1.00 88.38 188 TRP A N 1
ATOM 1501 C CA . TRP A 1 188 ? -4.251 -9.181 17.336 1.00 88.38 188 TRP A CA 1
ATOM 1502 C C . TRP A 1 188 ? -3.759 -9.383 18.776 1.00 88.38 188 TRP A C 1
ATOM 1504 O O . TRP A 1 188 ? -4.222 -10.295 19.453 1.00 88.38 188 TRP A O 1
ATOM 1514 N N . LEU A 1 189 ? -2.941 -8.457 19.283 1.00 91.44 189 LEU A N 1
ATOM 1515 C CA . LEU A 1 189 ? -2.479 -8.423 20.676 1.00 91.44 189 LEU A CA 1
ATOM 1516 C C . LEU A 1 189 ? -3.501 -7.838 21.672 1.00 91.44 189 LEU A C 1
ATOM 1518 O O . LEU A 1 189 ? -3.177 -7.655 22.843 1.00 91.44 189 LEU A O 1
ATOM 1522 N N . ASN A 1 190 ? -4.722 -7.514 21.227 1.00 87.00 190 ASN A N 1
ATOM 1523 C CA . ASN A 1 190 ? -5.793 -6.943 22.052 1.00 87.00 190 ASN A CA 1
ATOM 1524 C C . ASN A 1 190 ? -5.353 -5.697 22.856 1.00 87.00 190 ASN A C 1
ATOM 1526 O O . ASN A 1 190 ? -5.728 -5.510 24.016 1.00 87.00 190 ASN A O 1
ATOM 1530 N N . VAL A 1 191 ? -4.532 -4.829 22.255 1.00 84.19 191 VAL A N 1
ATOM 1531 C CA . VAL A 1 191 ? -4.023 -3.626 22.926 1.00 84.19 191 VAL A CA 1
ATOM 1532 C C . VAL A 1 191 ? -5.139 -2.589 23.044 1.00 84.19 191 VAL A C 1
ATOM 1534 O O . VAL A 1 191 ? -5.566 -2.009 22.043 1.00 84.19 191 VAL A O 1
ATOM 1537 N N . LYS A 1 192 ? -5.591 -2.322 24.274 1.00 79.81 192 LYS A N 1
ATOM 1538 C CA . LYS A 1 192 ? -6.663 -1.350 24.581 1.00 79.81 192 LYS A CA 1
ATOM 1539 C C . LYS A 1 192 ? -6.163 0.002 25.096 1.00 79.81 192 LYS A C 1
ATOM 1541 O O . LYS A 1 192 ? -6.872 0.996 24.982 1.00 79.81 192 LYS A O 1
ATOM 1546 N N . SER A 1 193 ? -4.944 0.045 25.637 1.00 79.25 193 SER A N 1
ATOM 1547 C CA . SER A 1 193 ? -4.333 1.274 26.159 1.00 79.25 193 SER A CA 1
ATOM 1548 C C . SER A 1 193 ? -4.165 2.316 25.053 1.00 79.25 193 SER A C 1
ATOM 1550 O O . SER A 1 193 ? -3.526 2.054 24.025 1.00 79.25 193 SER A O 1
ATOM 1552 N N . LEU A 1 194 ? -4.717 3.512 25.270 1.00 75.06 194 LEU A N 1
ATOM 1553 C CA . LEU A 1 194 ? -4.609 4.622 24.330 1.00 75.06 194 LEU A CA 1
ATOM 1554 C C . LEU A 1 194 ? -3.159 5.077 24.140 1.00 75.06 194 LEU A C 1
ATOM 1556 O O . LEU A 1 194 ? -2.759 5.367 23.015 1.00 75.06 194 LEU A O 1
ATOM 1560 N N . THR A 1 195 ? -2.364 5.111 25.209 1.00 80.94 195 THR A N 1
ATOM 1561 C CA . THR A 1 195 ? -0.952 5.514 25.153 1.00 80.94 195 THR A CA 1
ATOM 1562 C C . THR A 1 195 ? -0.173 4.600 24.214 1.00 80.94 195 THR A C 1
ATOM 1564 O O . THR A 1 195 ? 0.501 5.072 23.299 1.00 80.94 195 THR A O 1
ATOM 1567 N N . LYS A 1 196 ? -0.364 3.281 24.345 1.00 84.94 196 LYS A N 1
ATOM 1568 C CA . LYS A 1 196 ? 0.251 2.298 23.440 1.00 84.94 196 LYS A CA 1
ATOM 1569 C C . LYS A 1 196 ? -0.229 2.479 21.996 1.00 84.94 196 LYS A C 1
ATOM 1571 O O . LYS A 1 196 ? 0.571 2.377 21.070 1.00 84.94 196 LYS A O 1
ATOM 1576 N N . ARG A 1 197 ? -1.515 2.786 21.781 1.00 83.12 197 ARG A N 1
ATOM 1577 C CA . ARG A 1 197 ? -2.078 3.062 20.441 1.00 83.12 197 ARG A CA 1
ATOM 1578 C C . ARG A 1 197 ? -1.518 4.340 19.809 1.00 83.12 197 ARG A C 1
ATOM 1580 O O . ARG A 1 197 ? -1.241 4.335 18.611 1.00 83.12 197 ARG A O 1
ATOM 1587 N N . LYS A 1 198 ? -1.266 5.390 20.600 1.00 82.19 198 LYS A N 1
ATOM 1588 C CA . LYS A 1 198 ? -0.572 6.611 20.154 1.00 82.19 198 LYS A CA 1
ATOM 1589 C C . LYS A 1 198 ? 0.873 6.324 19.748 1.00 82.19 198 LYS A C 1
ATOM 1591 O O . LYS A 1 198 ? 1.290 6.792 18.694 1.00 82.19 198 LYS A O 1
ATOM 1596 N N . ILE A 1 199 ? 1.596 5.505 20.518 1.00 87.56 199 ILE A N 1
ATOM 1597 C CA . ILE A 1 199 ? 2.946 5.046 20.149 1.00 87.56 199 ILE A CA 1
ATOM 1598 C C . ILE A 1 199 ? 2.898 4.293 18.816 1.00 87.56 199 ILE A C 1
ATOM 1600 O O . ILE A 1 199 ? 3.648 4.624 17.903 1.00 87.56 199 ILE A O 1
ATOM 1604 N N . GLY A 1 200 ? 1.964 3.348 18.659 1.00 89.56 200 GLY A N 1
ATOM 1605 C CA . GLY A 1 200 ? 1.762 2.639 17.393 1.00 89.56 200 GLY A CA 1
ATOM 1606 C C . GLY A 1 200 ? 1.506 3.585 16.217 1.00 89.56 200 GLY A C 1
ATOM 1607 O O . GLY A 1 200 ? 2.060 3.402 15.138 1.00 89.56 200 GLY A O 1
ATOM 1608 N N . ALA A 1 201 ? 0.729 4.647 16.422 1.00 87.31 201 ALA A N 1
ATOM 1609 C CA . ALA A 1 201 ? 0.492 5.652 15.393 1.00 87.31 201 ALA A CA 1
ATOM 1610 C C . ALA A 1 201 ? 1.733 6.517 15.086 1.00 87.31 201 ALA A C 1
ATOM 1612 O O . ALA A 1 201 ? 1.977 6.845 13.926 1.00 87.31 201 ALA A O 1
ATOM 1613 N N . GLY A 1 202 ? 2.538 6.844 16.101 1.00 88.06 202 GLY A N 1
ATOM 1614 C CA . GLY A 1 202 ? 3.843 7.485 15.924 1.00 88.06 202 GLY A CA 1
ATOM 1615 C C . GLY A 1 202 ? 4.794 6.627 15.087 1.00 88.06 202 GLY A C 1
ATOM 1616 O O . GLY A 1 202 ? 5.417 7.141 14.161 1.00 88.06 202 GLY A O 1
ATOM 1617 N N . LEU A 1 203 ? 4.825 5.313 15.333 1.00 93.12 203 LEU A N 1
ATOM 1618 C CA . LEU A 1 203 ? 5.598 4.358 14.533 1.00 93.12 203 LEU A CA 1
ATOM 1619 C C . LEU A 1 203 ? 5.127 4.311 13.076 1.00 93.12 203 LEU A C 1
ATOM 1621 O O . LEU A 1 203 ? 5.962 4.322 12.176 1.00 93.12 203 LEU A O 1
ATOM 1625 N N . VAL A 1 204 ? 3.809 4.314 12.831 1.00 91.75 204 VAL A N 1
ATOM 1626 C CA . VAL A 1 204 ? 3.262 4.388 11.464 1.00 91.75 204 VAL A CA 1
ATOM 1627 C C . VAL A 1 204 ? 3.786 5.625 10.739 1.00 91.75 204 VAL A C 1
ATOM 1629 O O . VAL A 1 204 ? 4.275 5.504 9.617 1.00 91.75 204 VAL A O 1
ATOM 1632 N N . ASN A 1 205 ? 3.706 6.801 11.369 1.00 92.00 205 ASN A N 1
ATOM 1633 C CA . ASN A 1 205 ? 4.169 8.050 10.764 1.00 92.00 205 ASN A CA 1
ATOM 1634 C C . ASN A 1 205 ? 5.676 8.023 10.504 1.00 92.00 205 ASN A C 1
ATOM 1636 O O . ASN A 1 205 ? 6.102 8.357 9.404 1.00 92.00 205 ASN A O 1
ATOM 1640 N N . LEU A 1 206 ? 6.473 7.585 11.481 1.00 95.06 206 LEU A N 1
ATOM 1641 C CA . LEU A 1 206 ? 7.927 7.517 11.359 1.00 95.06 206 LEU A CA 1
ATOM 1642 C C . LEU A 1 206 ? 8.358 6.601 10.206 1.00 95.06 206 LEU A C 1
ATOM 1644 O O . LEU A 1 206 ? 9.098 7.033 9.326 1.00 95.06 206 LEU A O 1
ATOM 1648 N N . ILE A 1 207 ? 7.855 5.363 10.176 1.00 96.25 207 ILE A N 1
ATOM 1649 C CA . ILE A 1 207 ? 8.175 4.388 9.122 1.00 96.25 207 ILE A CA 1
ATOM 1650 C C . ILE A 1 207 ? 7.717 4.909 7.758 1.00 96.25 207 ILE A C 1
ATOM 1652 O O . ILE A 1 207 ? 8.456 4.802 6.781 1.00 96.25 207 ILE A O 1
ATOM 1656 N N . SER A 1 208 ? 6.530 5.517 7.691 1.00 95.94 208 SER A N 1
ATOM 1657 C CA . SER A 1 208 ? 6.013 6.059 6.433 1.00 95.94 208 SER A CA 1
ATOM 1658 C C . SER A 1 208 ? 6.864 7.218 5.919 1.00 95.94 208 SER A C 1
ATOM 1660 O O . SER A 1 208 ? 7.178 7.254 4.735 1.00 95.94 208 SER A O 1
ATOM 1662 N N . LEU A 1 209 ? 7.282 8.138 6.793 1.00 95.94 209 LEU A N 1
ATOM 1663 C CA . LEU A 1 209 ? 8.141 9.266 6.422 1.00 95.94 209 LEU A CA 1
ATOM 1664 C C . LEU A 1 209 ? 9.518 8.799 5.952 1.00 95.94 209 LEU A C 1
ATOM 1666 O O . LEU A 1 209 ? 9.990 9.273 4.922 1.00 95.94 209 LEU A O 1
ATOM 1670 N N . ILE A 1 210 ? 10.131 7.842 6.654 1.00 97.81 210 ILE A N 1
ATOM 1671 C CA . ILE A 1 210 ? 11.412 7.251 6.241 1.00 97.81 210 ILE A CA 1
ATOM 1672 C C . ILE A 1 210 ? 11.264 6.552 4.885 1.00 97.81 210 ILE A C 1
ATOM 1674 O O . ILE A 1 210 ? 12.097 6.748 4.004 1.00 97.81 210 ILE A O 1
ATOM 1678 N N . GLY A 1 211 ? 10.191 5.783 4.683 1.00 96.38 211 GLY A N 1
ATOM 1679 C CA . GLY A 1 211 ? 9.921 5.110 3.411 1.00 96.38 211 GLY A CA 1
ATOM 1680 C C . GLY A 1 211 ? 9.711 6.089 2.252 1.00 96.38 211 GLY A C 1
ATOM 1681 O O . GLY A 1 211 ? 10.284 5.912 1.180 1.00 96.38 211 GLY A O 1
ATOM 1682 N N . ILE A 1 212 ? 8.942 7.159 2.470 1.00 96.56 212 ILE A N 1
ATOM 1683 C CA . ILE A 1 212 ? 8.715 8.206 1.462 1.00 96.56 212 ILE A CA 1
ATOM 1684 C C . ILE A 1 212 ? 10.017 8.956 1.160 1.00 96.56 212 ILE A C 1
ATOM 1686 O O . ILE A 1 212 ? 10.333 9.183 -0.006 1.00 96.56 212 ILE A O 1
ATOM 1690 N N . TYR A 1 213 ? 10.800 9.297 2.187 1.00 97.00 213 TYR A N 1
ATOM 1691 C CA . TYR A 1 213 ? 12.108 9.925 2.011 1.00 97.00 213 TYR A CA 1
ATOM 1692 C C . TYR A 1 213 ? 13.083 9.015 1.256 1.00 97.00 213 TYR A C 1
ATOM 1694 O O . TYR A 1 213 ? 13.825 9.489 0.401 1.00 97.00 213 TYR A O 1
ATOM 1702 N N . SER A 1 214 ? 13.050 7.706 1.510 1.00 95.94 214 SER A N 1
ATOM 1703 C CA . SER A 1 214 ? 13.857 6.725 0.782 1.00 95.94 214 SER A CA 1
ATOM 1704 C C . SER A 1 214 ? 13.520 6.707 -0.711 1.00 95.94 214 SER A C 1
ATOM 1706 O O . SER A 1 214 ? 14.430 6.783 -1.533 1.00 95.94 214 SER A O 1
ATOM 1708 N N . ILE A 1 215 ? 12.233 6.698 -1.077 1.00 95.31 215 ILE A N 1
ATOM 1709 C CA . ILE A 1 215 ? 11.812 6.790 -2.485 1.00 95.31 215 ILE A CA 1
ATOM 1710 C C . ILE A 1 215 ? 12.218 8.134 -3.094 1.00 95.31 215 ILE A C 1
ATOM 1712 O O . ILE A 1 215 ? 12.725 8.172 -4.212 1.00 95.31 215 ILE A O 1
ATOM 1716 N N . TYR A 1 216 ? 12.053 9.232 -2.356 1.00 95.88 216 TYR A N 1
ATOM 1717 C CA . TYR A 1 216 ? 12.517 10.544 -2.796 1.00 95.88 216 TYR A CA 1
ATOM 1718 C C . TYR A 1 216 ? 14.021 10.559 -3.073 1.00 95.88 216 TYR A C 1
ATOM 1720 O O . TYR A 1 216 ? 14.442 11.022 -4.130 1.00 95.88 216 TYR A O 1
ATOM 1728 N N . SER A 1 217 ? 14.826 9.998 -2.176 1.00 94.94 217 SER A N 1
ATOM 1729 C CA . SER A 1 217 ? 16.269 9.883 -2.365 1.00 94.94 217 SER A CA 1
ATOM 1730 C C . SER A 1 217 ? 16.615 9.041 -3.597 1.00 94.94 217 SER A C 1
ATOM 1732 O O . SER A 1 217 ? 17.433 9.473 -4.406 1.00 94.94 217 SER A O 1
ATOM 1734 N N . LEU A 1 218 ? 15.944 7.902 -3.801 1.00 92.69 218 LEU A N 1
ATOM 1735 C CA . LEU A 1 218 ? 16.130 7.056 -4.987 1.00 92.69 218 LEU A CA 1
ATOM 1736 C C . LEU A 1 218 ? 15.741 7.769 -6.285 1.00 92.69 218 LEU A C 1
ATOM 1738 O O . LEU A 1 218 ? 16.437 7.638 -7.289 1.00 92.69 218 LEU A O 1
ATOM 1742 N N . SER A 1 219 ? 14.678 8.576 -6.266 1.00 92.75 219 SER A N 1
ATOM 1743 C CA . SER A 1 219 ? 14.247 9.360 -7.431 1.00 92.75 219 SER A CA 1
ATOM 1744 C C . SER A 1 219 ? 15.275 10.406 -7.879 1.00 92.75 219 SER A C 1
ATOM 1746 O O . SER A 1 219 ? 15.137 10.965 -8.957 1.00 92.75 219 SER A O 1
ATOM 1748 N N . LYS A 1 220 ? 16.313 10.690 -7.085 1.00 92.56 220 LYS A N 1
ATOM 1749 C CA . LYS A 1 220 ? 17.388 11.624 -7.457 1.00 92.56 220 LYS A CA 1
ATOM 1750 C C . LYS A 1 220 ? 18.614 10.946 -8.071 1.00 92.56 220 LYS A C 1
ATOM 1752 O O . LYS A 1 220 ? 19.550 11.645 -8.443 1.00 92.56 220 LYS A O 1
ATOM 1757 N N . VAL A 1 221 ? 18.627 9.618 -8.170 1.00 90.06 221 VAL A N 1
ATOM 1758 C CA . VAL A 1 221 ? 19.724 8.869 -8.797 1.00 90.06 221 VAL A CA 1
ATOM 1759 C C . VAL A 1 221 ? 19.672 9.043 -10.318 1.00 90.06 221 VAL A C 1
ATOM 1761 O O . VAL A 1 221 ? 18.640 8.801 -10.937 1.00 90.06 221 VAL A O 1
ATOM 1764 N N . ASP A 1 222 ? 20.787 9.450 -10.930 1.00 85.19 222 ASP A N 1
ATOM 1765 C CA . ASP A 1 222 ? 20.877 9.585 -12.387 1.00 85.19 222 ASP A CA 1
ATOM 1766 C C . ASP A 1 222 ? 21.173 8.237 -13.049 1.00 85.19 222 ASP A C 1
ATOM 1768 O O . ASP A 1 222 ? 22.315 7.776 -13.140 1.00 85.19 222 ASP A O 1
ATOM 1772 N N . THR A 1 223 ? 20.108 7.616 -13.542 1.00 84.00 223 THR A N 1
ATOM 1773 C CA . THR A 1 223 ? 20.165 6.320 -14.223 1.00 84.00 223 THR A CA 1
ATOM 1774 C C . THR A 1 223 ? 20.934 6.355 -15.543 1.00 84.00 223 THR A C 1
ATOM 1776 O O . THR A 1 223 ? 21.437 5.313 -15.966 1.00 84.00 223 THR A O 1
ATOM 1779 N N . ASN A 1 224 ? 21.114 7.525 -16.170 1.00 81.62 224 ASN A N 1
ATOM 1780 C CA . ASN A 1 224 ? 21.880 7.636 -17.415 1.00 81.62 224 ASN A CA 1
ATOM 1781 C C . ASN A 1 224 ? 23.367 7.335 -17.209 1.00 81.62 224 ASN A C 1
ATOM 1783 O O . ASN A 1 224 ? 24.038 6.869 -18.131 1.00 81.62 224 ASN A O 1
ATOM 1787 N N . ILE A 1 225 ? 23.865 7.610 -16.001 1.00 82.06 225 ILE A N 1
ATOM 1788 C CA . ILE A 1 225 ? 25.261 7.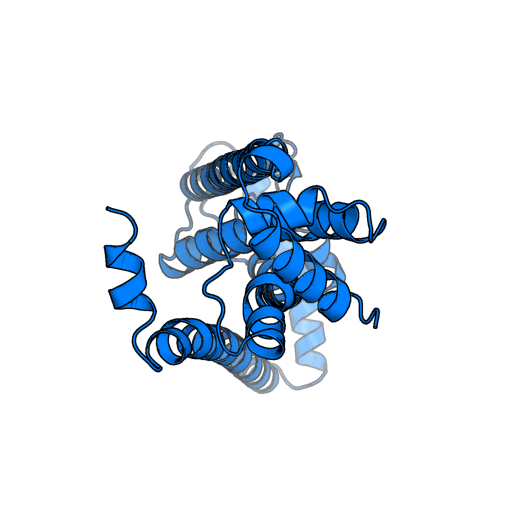414 -15.611 1.00 82.06 225 ILE A CA 1
ATOM 1789 C C . ILE A 1 225 ? 25.437 6.055 -14.928 1.00 82.06 225 ILE A C 1
ATOM 1791 O O . ILE A 1 225 ? 26.433 5.373 -15.169 1.00 82.06 225 ILE A O 1
ATOM 1795 N N . THR A 1 226 ? 24.488 5.646 -14.078 1.00 81.12 226 THR A N 1
ATOM 1796 C CA . THR A 1 226 ? 24.636 4.428 -13.264 1.00 81.12 226 THR A CA 1
ATOM 1797 C C . THR A 1 226 ? 24.282 3.142 -14.006 1.00 81.12 226 THR A C 1
ATOM 1799 O O . THR A 1 226 ? 24.789 2.078 -13.651 1.00 81.12 226 THR A O 1
ATOM 1802 N N . VAL A 1 227 ? 23.441 3.214 -15.042 1.00 85.94 227 VAL A N 1
ATOM 1803 C CA . VAL A 1 227 ? 22.901 2.038 -15.733 1.00 85.94 227 VAL A CA 1
ATOM 1804 C C . VAL A 1 227 ? 23.427 1.960 -17.160 1.00 85.94 227 VAL A C 1
ATOM 1806 O O . VAL A 1 227 ? 23.375 2.927 -17.915 1.00 85.94 227 VAL A O 1
ATOM 1809 N N . ALA A 1 228 ? 23.878 0.776 -17.577 1.00 87.88 228 ALA A N 1
ATOM 1810 C CA . ALA A 1 228 ? 24.284 0.544 -18.958 1.00 87.88 228 ALA A CA 1
ATOM 1811 C C . ALA A 1 228 ? 23.107 0.730 -19.937 1.00 87.88 228 ALA A C 1
ATOM 1813 O O . ALA A 1 228 ? 21.990 0.282 -19.677 1.00 87.88 228 ALA A O 1
ATOM 1814 N N . LYS A 1 229 ? 23.369 1.316 -21.114 1.00 88.69 229 LYS A N 1
ATOM 1815 C CA . LYS A 1 229 ? 22.332 1.636 -22.119 1.00 88.69 229 LYS A CA 1
ATOM 1816 C C . LYS A 1 229 ? 21.455 0.444 -22.521 1.00 88.69 229 LYS A C 1
ATOM 1818 O O . LYS A 1 229 ? 20.270 0.615 -22.777 1.00 88.69 229 LYS A O 1
ATOM 1823 N N . PHE A 1 230 ? 22.018 -0.765 -22.573 1.00 86.81 230 PHE A N 1
ATOM 1824 C CA . PHE A 1 230 ? 21.243 -1.960 -22.918 1.00 86.81 230 PHE A CA 1
ATOM 1825 C C . PHE A 1 230 ? 20.201 -2.316 -21.845 1.00 86.81 230 PHE A C 1
ATOM 1827 O O . PHE A 1 230 ? 19.131 -2.796 -22.193 1.00 86.81 230 PHE A O 1
ATOM 1834 N N . VAL A 1 231 ? 20.485 -2.047 -20.564 1.00 87.38 231 VAL A N 1
ATOM 1835 C CA . VAL A 1 231 ? 19.543 -2.263 -19.454 1.00 87.38 231 VAL A CA 1
ATOM 1836 C C . VAL A 1 231 ? 18.462 -1.186 -19.460 1.00 87.38 231 VAL A C 1
ATOM 1838 O O . VAL A 1 231 ? 17.290 -1.503 -19.290 1.00 87.38 231 VAL A O 1
ATOM 1841 N N . GLN A 1 232 ? 18.824 0.070 -19.741 1.00 88.62 232 GLN A N 1
ATOM 1842 C CA . GLN A 1 232 ? 17.839 1.146 -19.906 1.00 88.62 232 GLN A CA 1
ATOM 1843 C C . GLN A 1 232 ? 16.832 0.819 -21.015 1.00 88.62 232 GLN A C 1
ATOM 1845 O O . GLN A 1 232 ? 15.637 0.999 -20.821 1.00 88.62 232 GLN A O 1
ATOM 1850 N N . LYS A 1 233 ? 17.289 0.227 -22.125 1.00 90.81 233 LYS A N 1
ATOM 1851 C CA . LYS A 1 233 ? 16.398 -0.239 -23.196 1.00 90.81 233 LYS A CA 1
ATOM 1852 C C . LYS A 1 233 ? 15.403 -1.312 -22.726 1.00 90.81 233 LYS A C 1
ATOM 1854 O O . LYS A 1 233 ? 14.289 -1.365 -23.234 1.00 90.81 233 LYS A O 1
ATOM 1859 N N . GLN A 1 234 ? 15.772 -2.161 -21.766 1.00 90.81 234 GLN A N 1
ATOM 1860 C CA . GLN A 1 234 ? 14.820 -3.111 -21.176 1.00 90.81 234 GLN A CA 1
ATOM 1861 C C . GLN A 1 234 ? 13.815 -2.403 -20.270 1.00 90.81 234 GLN A C 1
ATOM 1863 O O . GLN A 1 234 ? 12.616 -2.669 -20.346 1.00 90.81 234 GLN A O 1
ATOM 1868 N N . PHE A 1 235 ? 14.277 -1.437 -19.471 1.00 92.56 235 PHE A N 1
ATOM 1869 C CA . PHE A 1 235 ? 13.380 -0.598 -18.676 1.00 92.56 235 PHE A CA 1
ATOM 1870 C C . PHE A 1 235 ? 12.376 0.135 -19.561 1.00 92.56 235 PHE A C 1
ATOM 1872 O O . PHE A 1 235 ? 11.198 0.219 -19.206 1.00 92.56 235 PHE A O 1
ATOM 1879 N N . ASP A 1 236 ? 12.827 0.594 -20.7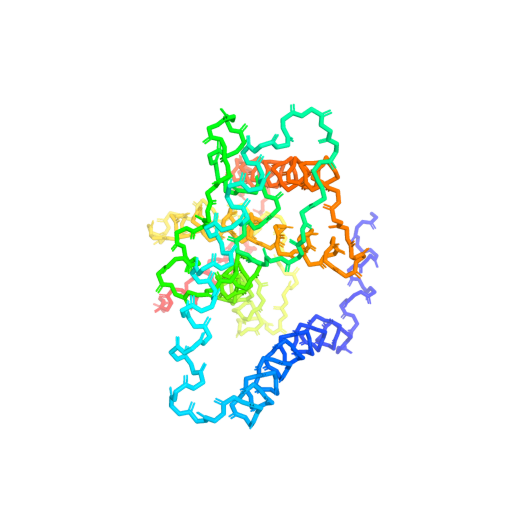29 1.00 91.88 236 ASP A N 1
ATOM 1880 C CA . ASP A 1 236 ? 11.974 1.235 -21.712 1.00 91.88 236 ASP A CA 1
ATOM 1881 C C . ASP A 1 236 ? 10.821 0.326 -22.135 1.00 91.88 236 ASP A C 1
ATOM 1883 O O . ASP A 1 236 ? 9.658 0.727 -22.036 1.00 91.88 236 ASP A O 1
ATOM 1887 N N . LEU A 1 237 ? 11.144 -0.915 -22.515 1.00 92.06 237 LEU A N 1
ATOM 1888 C CA . LEU A 1 237 ? 10.176 -1.927 -22.936 1.00 92.06 237 LEU A CA 1
ATOM 1889 C C . LEU A 1 237 ? 9.177 -2.274 -21.831 1.00 92.06 237 LEU A C 1
ATOM 1891 O O . LEU A 1 237 ? 7.989 -2.445 -22.111 1.00 92.06 237 LEU A O 1
ATOM 1895 N N . TYR A 1 238 ? 9.620 -2.357 -20.574 1.00 92.88 238 TYR A N 1
ATOM 1896 C CA . TYR A 1 238 ? 8.706 -2.597 -19.456 1.00 92.88 238 TYR A CA 1
ATOM 1897 C C . TYR A 1 238 ? 7.708 -1.452 -19.299 1.00 92.88 238 TYR A C 1
ATOM 1899 O O . TYR A 1 238 ? 6.513 -1.683 -19.135 1.00 92.88 238 TYR A O 1
ATOM 1907 N N . ILE A 1 239 ? 8.185 -0.209 -19.335 1.00 91.81 239 ILE A N 1
ATOM 1908 C CA . ILE A 1 239 ? 7.324 0.960 -19.159 1.00 91.81 239 ILE A CA 1
ATOM 1909 C C . ILE A 1 239 ? 6.355 1.095 -20.341 1.00 91.81 239 ILE A C 1
ATOM 1911 O O . ILE A 1 239 ? 5.161 1.301 -20.119 1.00 91.81 239 ILE A O 1
ATOM 1915 N N . ASP A 1 240 ? 6.833 0.908 -21.572 1.00 92.38 240 ASP A N 1
ATOM 1916 C CA . ASP A 1 240 ? 5.996 0.955 -22.776 1.00 92.38 240 ASP A CA 1
ATOM 1917 C C . ASP A 1 240 ? 4.891 -0.104 -22.701 1.00 92.38 240 ASP A C 1
ATOM 1919 O O . ASP A 1 240 ? 3.706 0.199 -22.877 1.00 92.38 240 ASP A O 1
ATOM 1923 N N . ARG A 1 241 ? 5.249 -1.333 -22.300 1.00 91.56 241 ARG A N 1
ATOM 1924 C CA . ARG A 1 241 ? 4.285 -2.417 -22.091 1.00 91.56 241 ARG A CA 1
ATOM 1925 C C . ARG A 1 241 ? 3.281 -2.103 -20.984 1.00 91.56 241 ARG A C 1
ATOM 1927 O O . ARG A 1 241 ? 2.106 -2.437 -21.128 1.00 91.56 241 ARG A O 1
ATOM 1934 N N . PHE A 1 242 ? 3.718 -1.476 -19.893 1.00 91.50 242 PHE A N 1
ATOM 1935 C CA . PHE A 1 242 ? 2.851 -1.084 -18.782 1.00 91.50 242 PHE A CA 1
ATOM 1936 C C . PHE A 1 242 ? 1.814 -0.030 -19.202 1.00 91.50 242 PHE A C 1
ATOM 1938 O O . PHE A 1 242 ? 0.652 -0.127 -18.808 1.00 91.50 242 PHE A O 1
ATOM 1945 N N . TYR A 1 243 ? 2.206 0.933 -20.041 1.00 89.06 243 TYR A N 1
ATOM 1946 C CA . TYR A 1 243 ? 1.314 1.969 -20.577 1.00 89.06 243 TYR A CA 1
ATOM 1947 C C . TYR A 1 243 ? 0.651 1.600 -21.911 1.00 89.06 243 TYR A C 1
ATOM 1949 O O . TYR A 1 243 ? -0.019 2.445 -22.506 1.00 89.06 243 TYR A O 1
ATOM 1957 N N . LEU A 1 244 ? 0.783 0.343 -22.353 1.00 87.31 244 LEU A N 1
ATOM 1958 C CA . LEU A 1 244 ? 0.202 -0.182 -23.593 1.00 87.31 244 LEU A CA 1
ATOM 1959 C C . LEU A 1 244 ? 0.604 0.620 -24.847 1.00 87.31 244 LEU A C 1
ATOM 1961 O O . LEU A 1 244 ? -0.181 0.729 -25.791 1.00 87.31 244 LEU A O 1
ATOM 1965 N N . LYS A 1 245 ? 1.820 1.174 -24.864 1.00 78.94 245 LYS A N 1
ATOM 1966 C CA . LYS A 1 245 ? 2.447 1.700 -26.081 1.00 78.94 245 LYS A CA 1
ATOM 1967 C C . LYS A 1 245 ? 3.230 0.578 -26.766 1.00 78.94 245 LYS A C 1
ATOM 1969 O O . LYS A 1 245 ? 3.932 -0.181 -26.100 1.00 78.94 245 LYS A O 1
ATOM 1974 N N . PHE A 1 246 ? 3.068 0.476 -28.083 1.00 69.56 246 PHE A N 1
ATOM 1975 C CA . PHE A 1 246 ? 3.732 -0.496 -28.955 1.00 69.56 246 PHE A CA 1
ATOM 1976 C C . PHE A 1 246 ? 4.600 0.229 -29.977 1.00 69.56 246 PHE A C 1
ATOM 1978 O O . PHE A 1 246 ? 4.184 1.336 -30.397 1.00 69.56 246 PHE A O 1
#

InterPro domains:
  IPR012472 Mitochondrial adapter protein MCP1, transmembrane domain [PF07950] (122-198)
  IPR039960 Mitochondrial adapter protein MCP1 [PTHR38409] (2-237)

Sequence (246 aa):
MLSMSRTIYQGSGLENILVWGSLSLHVLSGITLRILRNRRYREKYGGSKALDNKLKRKRRNSQLDKDTISKSYDGEVSVNDDSEVGLMGGITNFFGFGFRKSYLFRKFGLSPLQATGYLSVPLVAYHALQTRIVPLLVEGDSSYISLDYISYIFNDVRHTSGPILNWIVYPSLIGFTTYHIISGWMKWLNVKSLTKRKIGAGLVNLISLIGIYSIYSLSKVDTNITVAKFVQKQFDLYIDRFYLKF

Organism: Wickerhamomyces anomalus (strain ATCC 58044 / CBS 1984 / NCYC 433 / NRRL Y-366-8) (NCBI:txid683960)

Foldseek 3Di:
DVVVVVVVCVDPPNVCCVPVVVVVCVVVVVVVVVVVVVVVQCVVQPHPVSVVVVVVVLVVVVVVVQVVQVVPPDDFDQADPSLFQALQLDPCVVVPNHHDGDPCCVPPVDRLLRVLVVVLVVLVVLVCLLQPVLLCVQPVGNVLRDLLLLLCQLPPPPDPVRVVVCLVRQLSNLLSVLSNVLRVVCVVVVPRGSVVSVVSVVVSVVSSVVSSVVSVVSNPDDSVVVPDPVSVVSSVSSVCVSVVHD

Secondary structure (DSSP, 8-state):
-THHHHHHHTSTTHHIIIIIIHHHHHHHHHHHHHHHHHHHHHHHHTHHHHHHHHHHHHHHHHHHHHHHHHH-TTS--B----TTSTTTTSHHHHTTS-----HHHHHH---HHHHHHHHHHHHHHHHHIIIIIHHHHHHSS-TT--HHHHHHHHH-SS-THHHHHHHHHHHHHHHHHHHHHHHHHHHHTT--BHHHHHHHHHHHHHHHHHHHHHHHHHTTS-HHHHS-HHHHHHHHHHHHHHTT--

Radius of gyration: 22.42 Å; chains: 1; bounding box: 61×40×63 Å

pLDDT: mean 79.33, std 15.73, range [39.44, 97.81]